Protein AF-A0A6M0ACQ7-F1 (afdb_monomer)

Solvent-accessible surface area (backbone atoms only — not comparable to full-atom values): 9981 Å² total; per-residue (Å²): 110,70,71,58,53,54,53,49,52,62,72,46,40,67,60,54,50,54,53,49,51,52,53,50,50,53,50,52,52,53,50,49,30,70,73,65,74,49,22,67,63,58,30,30,24,60,33,66,47,87,79,46,102,46,92,62,31,14,47,55,44,53,51,48,54,50,53,51,50,52,51,27,51,53,27,46,50,52,23,57,52,40,48,70,78,52,59,93,42,70,64,39,52,52,34,40,53,50,20,50,55,51,43,52,52,48,49,37,58,78,66,35,46,59,57,55,40,42,77,73,70,39,72,56,63,66,58,55,48,51,52,50,51,52,52,50,54,49,48,65,78,40,40,75,60,54,69,74,45,73,52,65,62,53,48,51,51,52,51,52,52,51,50,36,56,54,47,54,74,44,92,71,83,53,72,23,62,42,42,72,43,65,107

Foldseek 3Di:
DVVVLVVVCVVCVVVVVVVVVVVVVLVVLVVVCVPPVPLVLLLQQCADCVPDVDPNGVVNLVVVLVVLVVLLVVLVVVLVVCCVVPNPDPVSVLSNLVSVLSVVVSVCSVVVVLVVCVVVVHHSVVVVVVNVVSVVVSCVSCVVVCVVPSVVVVVVVVVLVVQLVVVLVDPDDGNNVNSSRVD

Mean predicted aligned error: 7.49 Å

Sequence (183 aa):
MLKILLKQLRHDHYILWYNSLIIILFLILSIYVKIQDRGYIVVGLFDDPFLINRPYIGTLSALSELMWCVVVTICLWCWFLLNKIQPNQRINRFILYSALGIGILLTDDVFRINLILAKQGISKAPVYFIYGIGAIVYGLAFWRIIRATPYILLMIAAILFVISGLVDSSHLSGQGTRAMLED

Radius of gyration: 18.73 Å; Cα contacts (8 Å, |Δi|>4): 126; chains: 1; bounding box: 41×41×48 Å

Structure (mmCIF, N/CA/C/O backbone):
data_AF-A0A6M0ACQ7-F1
#
_entry.id   AF-A0A6M0ACQ7-F1
#
loop_
_atom_site.group_PDB
_atom_site.id
_atom_site.type_symbol
_atom_site.label_atom_id
_atom_site.label_alt_id
_atom_site.label_comp_id
_atom_site.label_asym_id
_atom_site.label_entity_id
_atom_site.label_seq_id
_atom_site.pdbx_PDB_ins_code
_atom_site.Cartn_x
_atom_site.Cartn_y
_atom_site.Cartn_z
_atom_site.occupancy
_atom_site.B_iso_or_equiv
_atom_site.auth_seq_id
_atom_site.auth_comp_id
_atom_site.auth_asym_id
_atom_site.auth_atom_id
_atom_site.pdbx_PDB_model_num
ATOM 1 N N . MET A 1 1 ? -9.518 26.693 10.566 1.00 57.72 1 MET A N 1
ATOM 2 C CA . MET A 1 1 ? -9.111 25.519 9.762 1.00 57.72 1 MET A CA 1
ATOM 3 C C . MET A 1 1 ? -7.594 25.467 9.546 1.00 57.72 1 MET A C 1
ATOM 5 O O . MET A 1 1 ? -6.974 24.581 10.111 1.00 57.72 1 MET A O 1
ATOM 9 N N . LEU A 1 2 ? -6.965 26.451 8.884 1.00 63.06 2 LEU A N 1
ATOM 10 C CA . LEU A 1 2 ? -5.510 26.471 8.606 1.00 63.06 2 LEU A CA 1
ATOM 11 C C . LEU A 1 2 ? -4.596 26.300 9.840 1.00 63.06 2 LEU A C 1
ATOM 13 O O . LEU A 1 2 ? -3.640 25.537 9.800 1.00 63.06 2 LEU A O 1
ATOM 17 N N . LYS A 1 3 ? -4.916 26.943 10.970 1.00 65.94 3 LYS A N 1
ATOM 18 C CA . LYS A 1 3 ? -4.133 26.807 12.217 1.00 65.94 3 LYS A CA 1
ATOM 19 C C . LYS A 1 3 ? -4.188 25.400 12.832 1.00 65.94 3 LYS A C 1
ATOM 21 O O . LYS A 1 3 ? -3.217 24.972 13.442 1.00 65.94 3 LYS A O 1
ATOM 26 N N . ILE A 1 4 ? -5.305 24.687 12.663 1.00 67.69 4 ILE A N 1
ATOM 27 C CA . ILE A 1 4 ? -5.457 23.298 13.129 1.00 67.69 4 ILE A CA 1
ATOM 28 C C . ILE A 1 4 ? -4.641 22.376 12.217 1.00 67.69 4 ILE A C 1
ATOM 30 O O . ILE A 1 4 ? -3.892 21.545 12.718 1.00 67.69 4 ILE A O 1
ATOM 34 N N . LEU A 1 5 ? -4.702 22.612 10.899 1.00 63.34 5 LEU A N 1
ATOM 35 C CA . LEU A 1 5 ? -3.906 21.889 9.901 1.00 63.34 5 LEU A CA 1
ATOM 36 C C . LEU A 1 5 ? -2.398 22.035 10.170 1.00 63.34 5 LEU A C 1
ATOM 38 O O . LEU A 1 5 ? -1.688 21.040 10.243 1.00 63.34 5 LEU A O 1
ATOM 42 N N . LEU A 1 6 ? -1.911 23.260 10.402 1.00 68.25 6 LEU A N 1
ATOM 43 C CA . LEU A 1 6 ? -0.496 23.520 10.706 1.00 68.25 6 LEU A CA 1
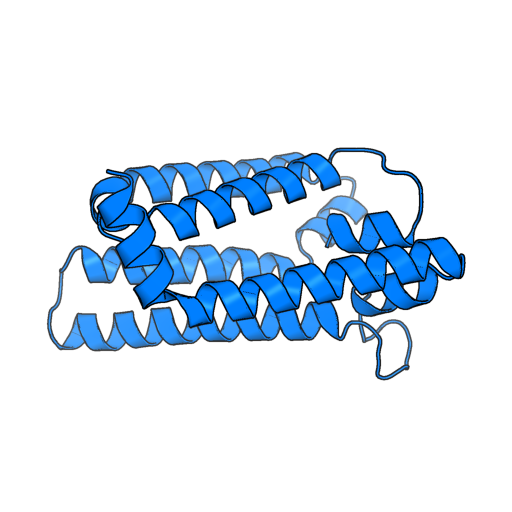ATOM 44 C C . LEU A 1 6 ? -0.051 22.898 12.035 1.00 68.25 6 LEU A C 1
ATOM 46 O O . LEU A 1 6 ? 1.075 22.416 12.147 1.00 68.25 6 LEU A O 1
ATOM 50 N N . LYS A 1 7 ? -0.930 22.885 13.044 1.00 72.38 7 LYS A N 1
ATOM 51 C CA . LYS A 1 7 ? -0.647 22.246 14.334 1.00 72.38 7 LYS A CA 1
ATOM 52 C C . LYS A 1 7 ? -0.535 20.726 14.191 1.00 72.38 7 LYS A C 1
ATOM 54 O O . LYS A 1 7 ? 0.346 20.133 14.805 1.00 72.38 7 LYS A O 1
ATOM 59 N N . GLN A 1 8 ? -1.378 20.124 13.357 1.00 69.81 8 GLN A N 1
ATOM 60 C CA . GLN A 1 8 ? -1.350 18.696 13.060 1.00 69.81 8 GLN A CA 1
ATOM 61 C C . GLN A 1 8 ? -0.115 18.304 12.234 1.00 69.81 8 GLN A C 1
ATOM 63 O O . GLN A 1 8 ? 0.611 17.406 12.641 1.00 69.81 8 GLN A O 1
ATOM 68 N N . LEU A 1 9 ? 0.218 19.052 11.171 1.00 69.88 9 LEU A N 1
ATOM 69 C CA . LEU A 1 9 ? 1.467 18.846 10.415 1.00 69.88 9 LEU A CA 1
ATOM 70 C C . LEU A 1 9 ? 2.715 18.958 11.299 1.00 69.88 9 LEU A C 1
ATOM 72 O O . LEU A 1 9 ? 3.665 18.204 11.125 1.00 69.88 9 LEU A O 1
ATOM 76 N N . AR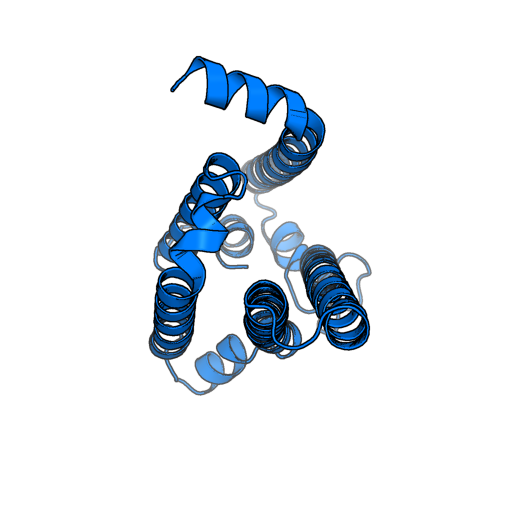G A 1 10 ? 2.731 19.910 12.241 1.00 72.62 10 ARG A N 1
ATOM 77 C CA . ARG A 1 10 ? 3.862 20.086 13.160 1.00 72.62 10 ARG A CA 1
ATOM 78 C C . ARG A 1 10 ? 3.976 18.925 14.154 1.00 72.62 10 ARG A C 1
ATOM 80 O O . ARG A 1 10 ? 5.090 18.533 14.492 1.00 72.62 10 ARG A O 1
ATOM 87 N N . HIS A 1 11 ? 2.853 18.380 14.617 1.00 77.75 11 HIS A N 1
ATOM 88 C CA . HIS A 1 11 ? 2.848 17.195 15.475 1.00 77.75 11 HIS A CA 1
ATOM 89 C C . HIS A 1 11 ? 3.390 15.968 14.724 1.00 77.75 11 HIS A C 1
ATOM 91 O O . HIS A 1 11 ? 4.265 15.273 15.231 1.00 77.75 11 HIS A O 1
ATOM 97 N N . ASP A 1 12 ? 2.967 15.784 13.473 1.00 77.62 12 ASP A N 1
ATOM 98 C CA . ASP A 1 12 ? 3.287 14.611 12.651 1.00 77.62 12 ASP A CA 1
ATOM 99 C C . ASP A 1 12 ? 4.498 14.839 11.719 1.00 77.62 12 ASP A C 1
ATOM 101 O O . ASP A 1 12 ? 4.625 14.226 10.658 1.00 77.62 12 ASP A O 1
ATOM 105 N N . HIS A 1 13 ? 5.415 15.735 12.102 1.00 79.12 13 HIS A N 1
ATOM 106 C CA . HIS A 1 13 ? 6.540 16.170 11.261 1.00 79.12 13 HIS A CA 1
ATOM 107 C C . HIS A 1 13 ? 7.495 15.034 10.864 1.00 79.12 13 HIS A C 1
ATOM 109 O O . HIS A 1 13 ? 8.089 15.088 9.791 1.00 79.12 13 HIS A O 1
ATOM 115 N N . TYR A 1 14 ? 7.619 13.991 11.685 1.00 81.06 14 TYR A N 1
ATOM 116 C CA . TYR A 1 14 ? 8.412 12.800 11.370 1.00 81.06 14 TYR A CA 1
ATOM 117 C C . TYR A 1 14 ? 7.836 12.029 10.171 1.00 81.06 14 TYR A C 1
ATOM 119 O O . TYR A 1 14 ? 8.594 11.557 9.326 1.00 81.06 14 TYR A O 1
ATOM 127 N N . ILE A 1 15 ? 6.503 11.975 10.038 1.00 79.06 15 ILE A N 1
ATOM 128 C CA . ILE A 1 15 ? 5.823 11.368 8.884 1.00 79.06 15 ILE A CA 1
ATOM 129 C C . ILE A 1 15 ? 6.146 12.171 7.627 1.00 79.06 15 ILE A C 1
ATOM 131 O O . ILE A 1 15 ? 6.490 11.598 6.594 1.00 79.06 15 ILE A O 1
ATOM 135 N N . LEU A 1 16 ? 6.081 13.500 7.716 1.00 79.75 16 LEU A N 1
ATOM 136 C CA . LEU A 1 16 ? 6.420 14.381 6.598 1.00 79.75 16 LEU A CA 1
ATOM 137 C C . LEU A 1 16 ? 7.882 14.228 6.185 1.00 79.75 16 LEU A C 1
ATOM 139 O O . LEU A 1 16 ? 8.171 14.202 4.992 1.00 79.75 16 LEU A O 1
ATOM 143 N N . TRP A 1 17 ? 8.791 14.100 7.151 1.00 84.12 17 TRP A N 1
ATOM 144 C CA . TRP A 1 17 ? 10.213 13.923 6.883 1.00 84.12 17 TRP A CA 1
ATOM 145 C C . TRP A 1 17 ? 10.487 12.597 6.169 1.00 84.12 17 TRP A C 1
ATOM 147 O O . TRP A 1 17 ? 11.153 12.590 5.138 1.00 84.12 17 TRP A O 1
ATOM 157 N N . TYR A 1 18 ? 9.894 11.498 6.648 1.00 82.06 18 TYR A N 1
ATOM 158 C CA . TYR A 1 18 ? 10.012 10.185 6.011 1.00 82.06 18 TYR A CA 1
ATOM 159 C C . TYR A 1 18 ? 9.456 10.185 4.577 1.00 82.06 18 TYR A C 1
ATOM 161 O O . TYR A 1 18 ? 10.147 9.777 3.647 1.00 82.06 18 TYR A O 1
ATOM 169 N N . ASN A 1 19 ? 8.250 10.727 4.373 1.00 82.88 19 ASN A N 1
ATOM 170 C CA . ASN A 1 19 ? 7.660 10.851 3.035 1.00 82.88 19 ASN A CA 1
ATOM 171 C C . ASN A 1 19 ? 8.503 11.750 2.116 1.00 82.88 19 ASN A C 1
ATOM 173 O O . ASN A 1 19 ? 8.690 11.428 0.946 1.00 82.88 19 ASN A O 1
ATOM 177 N N . SER A 1 20 ? 9.055 12.850 2.636 1.00 84.31 20 SER A N 1
ATOM 178 C CA . SER A 1 20 ? 9.925 13.741 1.857 1.00 84.31 20 SER A CA 1
ATOM 179 C C . SER A 1 20 ? 11.220 13.047 1.447 1.00 84.31 20 SER A C 1
ATOM 181 O O . SER A 1 20 ? 11.662 13.219 0.317 1.00 84.31 20 SER A O 1
ATOM 183 N N . LEU A 1 21 ? 11.810 12.234 2.329 1.00 88.38 21 LEU A N 1
ATOM 184 C CA . LEU A 1 21 ? 13.005 11.450 2.017 1.00 88.38 21 LEU A CA 1
ATOM 185 C C . LEU A 1 21 ? 12.731 10.458 0.883 1.00 88.38 21 LEU A C 1
ATOM 187 O O . LEU A 1 21 ? 13.530 10.377 -0.048 1.00 88.38 21 LEU A O 1
ATOM 191 N N . ILE A 1 22 ? 11.587 9.769 0.916 1.00 84.06 22 ILE A N 1
ATOM 192 C CA . ILE A 1 22 ? 11.165 8.872 -0.168 1.00 84.06 22 ILE A CA 1
ATOM 193 C C . ILE A 1 22 ? 10.980 9.648 -1.479 1.00 84.06 22 ILE A C 1
ATOM 195 O O . ILE A 1 22 ? 11.539 9.258 -2.501 1.00 84.06 22 ILE A O 1
ATOM 199 N N . ILE A 1 23 ? 10.274 10.782 -1.461 1.00 84.25 23 ILE A N 1
ATOM 200 C CA . ILE A 1 23 ? 10.086 11.618 -2.660 1.00 84.25 23 ILE A CA 1
ATOM 201 C C . ILE A 1 23 ? 11.437 12.079 -3.226 1.00 84.25 23 ILE A C 1
ATOM 203 O O . ILE A 1 23 ? 11.649 12.027 -4.436 1.00 84.25 23 ILE A O 1
ATOM 207 N N . ILE A 1 24 ? 12.372 12.497 -2.369 1.00 87.81 24 ILE A N 1
ATOM 208 C CA . ILE A 1 24 ? 13.723 12.900 -2.781 1.00 87.81 24 ILE A CA 1
ATOM 209 C C . ILE A 1 24 ? 14.482 11.719 -3.394 1.00 87.81 24 ILE A C 1
ATOM 211 O O . ILE A 1 24 ? 15.124 11.895 -4.427 1.00 87.81 24 ILE A O 1
ATOM 215 N N . LEU A 1 25 ? 14.388 10.520 -2.811 1.00 86.75 25 LEU A N 1
ATOM 216 C CA . LEU A 1 25 ? 14.995 9.310 -3.366 1.00 86.75 25 LEU A CA 1
ATOM 217 C C . LEU A 1 25 ? 14.479 9.031 -4.788 1.00 86.75 25 LEU A C 1
ATOM 219 O O . LEU A 1 25 ? 15.284 8.871 -5.707 1.00 86.75 25 LEU A O 1
ATOM 223 N N . PHE A 1 26 ? 13.158 9.053 -4.995 1.00 82.56 26 PHE A N 1
ATOM 224 C CA . PHE A 1 26 ? 12.554 8.877 -6.320 1.00 82.56 26 PHE A CA 1
ATOM 225 C C . PHE A 1 26 ? 12.929 10.005 -7.295 1.00 82.56 26 PHE A C 1
ATOM 227 O O . PHE A 1 26 ? 13.183 9.744 -8.470 1.00 82.56 26 PHE A O 1
ATOM 234 N N . LEU A 1 27 ? 13.042 11.255 -6.837 1.00 84.19 27 LEU A N 1
ATOM 235 C CA . LEU A 1 27 ? 13.526 12.359 -7.675 1.00 84.19 27 LEU A CA 1
ATOM 236 C C . LEU A 1 27 ? 14.980 12.148 -8.115 1.00 84.19 27 LEU A C 1
ATOM 238 O O . LEU A 1 27 ? 15.291 12.329 -9.292 1.00 84.19 27 LEU A O 1
ATOM 242 N N . ILE A 1 28 ? 15.863 11.729 -7.203 1.00 86.81 28 ILE A N 1
ATOM 243 C CA . ILE A 1 28 ? 17.272 11.440 -7.510 1.00 86.81 28 ILE A CA 1
ATOM 244 C C . ILE A 1 28 ? 17.374 10.299 -8.524 1.00 86.81 28 ILE A C 1
ATOM 246 O O . ILE A 1 28 ? 18.095 10.429 -9.513 1.00 86.81 28 ILE A O 1
ATOM 250 N N . LEU A 1 29 ? 16.622 9.213 -8.324 1.00 82.69 29 LEU A N 1
ATOM 251 C CA . LEU A 1 29 ? 16.560 8.096 -9.270 1.00 82.69 29 LEU A CA 1
ATOM 252 C C . LEU A 1 29 ? 16.041 8.548 -10.647 1.00 82.69 29 LEU A C 1
ATOM 254 O O . LEU A 1 29 ? 16.627 8.189 -11.667 1.00 82.69 29 LEU A O 1
ATOM 258 N N . SER A 1 30 ? 15.023 9.414 -10.693 1.00 76.94 30 SER A N 1
ATOM 259 C CA . SER A 1 30 ? 14.467 9.941 -11.950 1.00 76.94 30 SER A CA 1
ATOM 260 C C . SER A 1 30 ? 15.486 10.794 -12.714 1.00 76.94 30 SER A C 1
ATOM 262 O O . SER A 1 30 ? 15.637 10.667 -13.932 1.00 76.94 30 SER A O 1
ATOM 264 N N . ILE A 1 31 ? 16.223 11.651 -11.998 1.00 81.69 31 ILE A N 1
ATOM 265 C CA . ILE A 1 31 ? 17.310 12.461 -12.564 1.00 81.69 31 ILE A CA 1
ATOM 266 C C . ILE A 1 31 ? 18.437 11.549 -13.067 1.00 81.69 31 ILE A C 1
ATOM 268 O O . ILE A 1 31 ? 18.940 11.753 -14.171 1.00 81.69 31 ILE A O 1
ATOM 272 N N . TYR A 1 32 ? 18.799 10.516 -12.302 1.00 81.56 32 TYR A N 1
ATOM 273 C CA . TYR A 1 32 ? 19.824 9.545 -12.682 1.00 81.56 32 TYR A CA 1
ATOM 274 C C . TYR A 1 32 ? 19.486 8.818 -13.993 1.00 81.56 32 TYR A C 1
ATOM 276 O O . TYR A 1 32 ? 20.334 8.765 -14.887 1.00 81.56 32 TYR A O 1
ATOM 284 N N . VAL A 1 33 ? 18.246 8.332 -14.150 1.00 77.31 33 VAL A N 1
ATOM 285 C CA . VAL A 1 33 ? 17.766 7.702 -15.398 1.00 77.31 33 VAL A CA 1
ATOM 286 C C . VAL A 1 33 ? 17.936 8.648 -16.581 1.00 77.31 33 VAL A C 1
ATOM 288 O O . VAL A 1 33 ? 18.453 8.244 -17.621 1.00 77.31 33 VAL A O 1
ATOM 291 N N . LYS A 1 34 ? 17.542 9.915 -16.410 1.00 75.50 34 LYS A N 1
ATOM 292 C CA . LYS A 1 34 ? 17.575 10.918 -17.478 1.00 75.50 34 LYS A CA 1
ATOM 293 C C . LYS A 1 34 ? 18.995 11.319 -17.892 1.00 75.50 34 LYS A C 1
ATOM 295 O O . LYS A 1 34 ? 19.206 11.638 -19.055 1.00 75.50 34 LYS A O 1
ATOM 300 N N . ILE A 1 35 ? 19.954 11.329 -16.961 1.00 80.12 35 ILE A N 1
ATOM 301 C CA . ILE A 1 35 ? 21.346 11.725 -17.239 1.00 80.12 35 ILE A CA 1
ATOM 302 C C . ILE A 1 35 ? 22.141 10.590 -17.888 1.00 80.12 35 ILE A C 1
ATOM 304 O O . ILE A 1 35 ? 22.940 10.842 -18.784 1.00 80.12 35 ILE A O 1
ATOM 308 N N . GLN A 1 36 ? 21.975 9.356 -17.409 1.00 70.56 36 GLN A N 1
ATOM 309 C CA . GLN A 1 36 ? 22.833 8.241 -17.821 1.00 70.56 36 GLN A CA 1
ATOM 310 C C . GLN A 1 36 ? 22.288 7.443 -19.010 1.00 70.56 36 GLN A C 1
ATOM 312 O O . GLN A 1 36 ? 23.016 6.613 -19.542 1.00 70.56 36 GLN A O 1
ATOM 317 N N . ASP A 1 37 ? 21.022 7.632 -19.400 1.00 65.25 37 ASP A N 1
ATOM 318 C CA . ASP A 1 37 ? 20.323 6.796 -20.397 1.00 65.25 37 ASP A CA 1
ATOM 319 C C . ASP A 1 37 ? 20.353 5.285 -20.042 1.00 65.25 37 ASP A C 1
ATOM 321 O O . ASP A 1 37 ? 20.131 4.392 -20.856 1.00 65.25 37 ASP A O 1
ATOM 325 N N . ARG A 1 38 ? 20.627 4.975 -18.763 1.00 66.12 38 ARG A N 1
ATOM 326 C CA . ARG A 1 38 ? 20.741 3.623 -18.190 1.00 66.12 38 ARG A CA 1
ATOM 327 C C . ARG A 1 38 ? 19.487 3.244 -17.412 1.00 66.12 38 ARG A C 1
ATOM 329 O O . ARG A 1 38 ? 19.563 2.803 -16.264 1.00 66.12 38 ARG A O 1
ATOM 336 N N . GLY A 1 39 ? 18.323 3.397 -18.044 1.00 68.12 39 GLY A N 1
ATOM 337 C CA . GLY A 1 39 ? 17.032 3.034 -17.448 1.00 68.12 39 GLY A CA 1
ATOM 338 C C . GLY A 1 39 ? 16.990 1.595 -16.918 1.00 68.12 39 GLY A C 1
ATOM 339 O O . GLY A 1 39 ? 16.347 1.346 -15.906 1.00 68.12 39 GLY A O 1
ATOM 340 N N . TYR A 1 40 ? 17.759 0.679 -17.518 1.00 73.06 40 TYR A N 1
ATOM 341 C CA . TYR A 1 40 ? 17.819 -0.736 -17.139 1.00 73.06 40 TYR A CA 1
ATOM 342 C C . TYR A 1 40 ? 18.236 -0.997 -15.680 1.00 73.06 40 TYR A C 1
ATOM 344 O O . TYR A 1 40 ? 17.808 -1.990 -15.101 1.00 73.06 40 TYR A O 1
ATOM 352 N N . ILE A 1 41 ? 19.068 -0.137 -15.069 1.00 77.88 41 ILE A N 1
ATOM 353 C CA . ILE A 1 41 ? 19.473 -0.314 -13.661 1.00 77.88 41 ILE A CA 1
ATOM 354 C C . ILE A 1 41 ? 18.279 -0.060 -12.748 1.00 77.88 41 ILE A C 1
ATOM 356 O O . ILE A 1 41 ? 18.051 -0.817 -11.812 1.00 77.88 41 ILE A O 1
ATOM 360 N N . VAL A 1 42 ? 17.524 0.998 -13.045 1.00 77.88 42 VAL A N 1
ATOM 361 C CA . VAL A 1 42 ? 16.354 1.387 -12.262 1.00 77.88 42 VAL A CA 1
ATOM 362 C C . VAL A 1 42 ? 15.206 0.418 -12.488 1.00 77.88 42 VAL A C 1
ATOM 364 O O . VAL A 1 42 ? 14.616 -0.006 -11.509 1.00 77.88 42 VAL A O 1
ATOM 367 N N . VAL A 1 43 ? 14.975 -0.027 -13.728 1.00 78.88 43 VAL A N 1
ATOM 368 C CA . VAL A 1 43 ? 14.044 -1.133 -14.020 1.00 78.88 43 VAL A CA 1
ATOM 369 C C . VAL A 1 43 ? 14.398 -2.357 -13.176 1.00 78.88 43 VAL A C 1
ATOM 371 O O . VAL A 1 43 ? 13.533 -2.912 -12.513 1.00 78.88 43 VAL A O 1
ATOM 374 N N . GLY A 1 44 ? 15.685 -2.716 -13.106 1.00 80.25 44 GLY A N 1
ATOM 375 C CA . GLY A 1 44 ? 16.149 -3.834 -12.291 1.00 80.25 44 GLY A CA 1
ATOM 376 C C . GLY A 1 44 ? 15.786 -3.724 -10.806 1.00 80.25 44 GLY A C 1
ATOM 377 O O . GLY A 1 44 ? 15.611 -4.752 -10.172 1.00 80.25 44 GLY A O 1
ATOM 378 N N . LEU A 1 45 ? 15.628 -2.522 -10.238 1.00 82.94 45 LEU A N 1
ATOM 379 C CA . LEU A 1 45 ? 15.236 -2.362 -8.829 1.00 82.94 45 LEU A CA 1
ATOM 380 C C . LEU A 1 45 ? 13.790 -2.815 -8.545 1.00 82.94 45 LEU A C 1
ATOM 382 O O . LEU A 1 45 ? 13.514 -3.191 -7.405 1.00 82.94 45 LEU A O 1
ATOM 386 N N . PHE A 1 46 ? 12.914 -2.789 -9.557 1.00 82.06 46 PHE A N 1
ATOM 387 C CA . PHE A 1 46 ? 11.497 -3.195 -9.492 1.00 82.06 46 PHE A CA 1
ATOM 388 C C . PHE A 1 46 ? 11.230 -4.572 -10.142 1.00 82.06 46 PHE A C 1
ATOM 390 O O . PHE A 1 46 ? 10.160 -5.174 -10.004 1.00 82.06 46 PHE A O 1
ATOM 397 N N . ASP A 1 47 ? 12.227 -5.085 -10.864 1.00 77.56 47 ASP A N 1
ATOM 398 C CA . ASP A 1 47 ? 12.145 -6.356 -11.576 1.00 77.56 47 ASP A CA 1
ATOM 399 C C . ASP A 1 47 ? 12.176 -7.561 -10.620 1.00 77.56 47 ASP A C 1
ATOM 401 O O . ASP A 1 47 ? 12.496 -7.448 -9.437 1.00 77.56 47 ASP A O 1
ATOM 405 N N . ASP A 1 48 ? 11.837 -8.739 -11.128 1.00 71.88 48 ASP A N 1
ATOM 406 C CA . ASP A 1 48 ? 11.795 -9.962 -10.331 1.00 71.88 48 ASP A CA 1
ATOM 407 C C . ASP A 1 48 ? 13.219 -10.381 -9.883 1.00 71.88 48 ASP A C 1
ATOM 409 O O . ASP A 1 48 ? 14.094 -10.616 -10.730 1.00 71.88 48 ASP A O 1
ATOM 413 N N . PRO A 1 49 ? 13.481 -10.518 -8.565 1.00 69.00 49 PRO A N 1
ATOM 414 C CA . PRO A 1 49 ? 14.802 -10.880 -8.045 1.00 69.00 49 PRO A CA 1
ATOM 415 C C . PRO A 1 49 ? 15.291 -12.255 -8.525 1.00 69.00 49 PRO A C 1
ATOM 417 O O . PRO A 1 49 ? 16.495 -12.518 -8.503 1.00 69.00 49 PRO A O 1
ATOM 420 N N . PHE A 1 50 ? 14.394 -13.138 -8.975 1.00 66.56 50 PHE A N 1
ATOM 421 C CA . PHE A 1 50 ? 14.736 -14.494 -9.407 1.00 66.56 50 PHE A CA 1
ATOM 422 C C . PHE A 1 50 ? 15.103 -14.596 -10.893 1.00 66.56 50 PHE A C 1
ATOM 424 O O . PHE A 1 50 ? 15.596 -15.636 -11.333 1.00 66.56 50 PHE A O 1
ATOM 431 N N . LEU A 1 51 ? 14.897 -13.530 -11.674 1.00 64.25 51 LEU A N 1
ATOM 432 C CA . LEU A 1 51 ? 15.125 -13.532 -13.123 1.00 64.25 51 LEU A CA 1
ATOM 433 C C . LEU A 1 51 ? 16.610 -13.382 -13.487 1.00 64.25 51 LEU A C 1
ATOM 435 O O . LEU A 1 51 ? 17.068 -13.919 -14.497 1.00 64.25 51 LEU A O 1
ATOM 439 N N . ILE A 1 52 ? 17.383 -12.667 -12.667 1.00 63.91 52 ILE A N 1
ATOM 440 C CA . ILE A 1 52 ? 18.799 -12.389 -12.912 1.00 63.91 52 ILE A CA 1
ATOM 441 C C . ILE A 1 52 ? 19.532 -12.426 -11.568 1.00 63.91 52 ILE A C 1
ATOM 443 O O . ILE A 1 52 ? 19.184 -11.704 -10.643 1.00 63.91 52 ILE A O 1
ATOM 447 N N . ASN A 1 53 ? 20.593 -13.232 -11.476 1.00 67.88 53 ASN A N 1
ATOM 448 C CA . ASN A 1 53 ? 21.335 -13.509 -10.240 1.00 67.88 53 ASN A CA 1
ATOM 449 C C . ASN A 1 53 ? 22.230 -12.324 -9.797 1.00 67.88 53 ASN A C 1
ATOM 451 O O . ASN A 1 53 ? 23.455 -12.437 -9.712 1.00 67.88 53 ASN A O 1
ATOM 455 N N . ARG A 1 54 ? 21.637 -11.141 -9.592 1.00 77.94 54 ARG A N 1
ATOM 456 C CA . ARG A 1 54 ? 22.306 -9.928 -9.107 1.00 77.94 54 ARG A CA 1
ATOM 457 C C . ARG A 1 54 ? 21.596 -9.411 -7.854 1.00 77.94 54 ARG A C 1
ATOM 459 O O . ARG A 1 54 ? 20.383 -9.246 -7.874 1.00 77.94 54 ARG A O 1
ATOM 466 N N . PRO A 1 55 ? 22.341 -9.050 -6.797 1.00 76.81 55 PRO A N 1
ATOM 467 C CA . PRO A 1 55 ? 21.768 -8.778 -5.478 1.00 76.81 55 PRO A CA 1
ATOM 468 C C . PRO A 1 55 ? 20.926 -7.495 -5.387 1.00 76.81 55 PRO A C 1
ATOM 470 O O . PRO A 1 55 ? 20.231 -7.310 -4.398 1.00 76.81 55 PRO A O 1
ATOM 473 N N . TYR A 1 56 ? 21.008 -6.590 -6.369 1.00 79.62 56 TYR A N 1
ATOM 474 C CA . TYR A 1 56 ? 20.231 -5.344 -6.370 1.00 79.62 56 TYR A CA 1
ATOM 475 C C . TYR A 1 56 ? 18.859 -5.481 -7.043 1.00 79.62 56 TYR A C 1
ATOM 477 O O . TYR A 1 56 ? 18.051 -4.555 -6.957 1.00 79.62 56 TYR A O 1
ATOM 485 N N . ILE A 1 57 ? 18.607 -6.593 -7.737 1.00 83.25 57 ILE A N 1
ATOM 486 C CA . ILE A 1 57 ? 17.390 -6.761 -8.526 1.00 83.25 57 ILE A CA 1
ATOM 487 C C . ILE A 1 57 ? 16.206 -7.036 -7.602 1.00 83.25 57 ILE A C 1
ATOM 489 O O . ILE A 1 57 ? 16.345 -7.780 -6.634 1.00 83.25 57 ILE A O 1
ATOM 493 N N . GLY A 1 58 ? 15.081 -6.367 -7.854 1.00 82.56 58 GLY A N 1
ATOM 494 C CA . GLY A 1 58 ? 13.865 -6.468 -7.046 1.00 82.56 58 GLY A CA 1
ATOM 495 C C . GLY A 1 58 ? 13.981 -5.910 -5.632 1.00 82.56 58 GLY A C 1
ATOM 496 O O . GLY A 1 58 ? 13.112 -6.157 -4.801 1.00 82.56 58 GLY A O 1
ATOM 497 N N . THR A 1 59 ? 15.047 -5.169 -5.316 1.00 86.75 59 THR A N 1
ATOM 498 C CA . THR A 1 59 ? 15.262 -4.656 -3.954 1.00 86.75 59 THR A CA 1
ATOM 499 C C . THR A 1 59 ? 14.207 -3.646 -3.518 1.00 86.75 59 THR A C 1
ATOM 501 O O . THR A 1 59 ? 13.828 -3.656 -2.346 1.00 86.75 59 THR A O 1
ATOM 504 N N . LEU A 1 60 ? 13.715 -2.791 -4.423 1.00 85.19 60 LEU A N 1
ATOM 505 C CA . LEU A 1 60 ? 12.659 -1.831 -4.091 1.00 85.19 60 LEU A CA 1
ATOM 506 C C . LEU A 1 60 ? 11.293 -2.515 -3.986 1.00 85.19 60 LEU A C 1
ATOM 508 O O . LEU A 1 60 ? 10.572 -2.226 -3.032 1.00 85.19 60 LEU A O 1
ATOM 512 N N . SER A 1 61 ? 10.980 -3.467 -4.871 1.00 84.12 61 SER A N 1
ATOM 513 C CA . SER A 1 61 ? 9.754 -4.274 -4.762 1.00 84.12 61 SER A CA 1
ATOM 514 C C . SER A 1 61 ? 9.732 -5.085 -3.468 1.00 84.12 61 SER A C 1
ATOM 516 O O . SER A 1 61 ? 8.794 -4.964 -2.691 1.00 84.12 61 SER A O 1
ATOM 518 N N . ALA A 1 62 ? 10.815 -5.797 -3.144 1.00 86.81 62 ALA A N 1
ATOM 519 C CA . ALA A 1 62 ? 10.911 -6.564 -1.903 1.00 86.81 62 ALA A CA 1
ATOM 520 C C . ALA A 1 62 ? 10.802 -5.670 -0.655 1.00 86.81 62 ALA A C 1
ATOM 522 O O . ALA A 1 62 ? 10.164 -6.039 0.332 1.00 86.81 62 ALA A O 1
ATOM 523 N N . LEU A 1 63 ? 11.408 -4.475 -0.678 1.00 88.56 63 LEU A N 1
ATOM 524 C CA . LEU A 1 63 ? 11.268 -3.520 0.420 1.00 88.56 63 LEU A CA 1
ATOM 525 C C . LEU A 1 63 ? 9.817 -3.040 0.561 1.00 88.56 63 LEU A C 1
ATOM 527 O O . LEU A 1 63 ? 9.319 -2.972 1.685 1.00 88.56 63 LEU A O 1
ATOM 531 N N . SER A 1 64 ? 9.144 -2.743 -0.555 1.00 86.44 64 SER A N 1
ATOM 532 C CA . SER A 1 64 ? 7.719 -2.404 -0.575 1.00 86.44 64 SER A CA 1
ATOM 533 C C . SER A 1 64 ? 6.893 -3.541 0.031 1.00 86.44 64 SER A C 1
ATOM 535 O O . SER A 1 64 ? 6.249 -3.340 1.058 1.00 86.44 64 SER A O 1
ATOM 537 N N . GLU A 1 65 ? 7.005 -4.766 -0.482 1.00 89.06 65 GLU A N 1
ATOM 538 C CA . GLU A 1 65 ? 6.281 -5.944 0.017 1.00 89.06 65 GLU A CA 1
ATOM 539 C C . GLU A 1 65 ? 6.459 -6.146 1.534 1.00 89.06 65 GLU A C 1
ATOM 541 O O . GLU A 1 65 ? 5.489 -6.377 2.266 1.00 89.06 65 GLU A O 1
ATOM 546 N N . LEU A 1 66 ? 7.685 -5.982 2.048 1.00 91.81 66 LEU A N 1
ATOM 547 C CA . LEU A 1 66 ? 7.966 -6.046 3.485 1.00 91.81 66 LEU A CA 1
ATOM 548 C C . LEU A 1 66 ? 7.226 -4.960 4.271 1.00 91.81 66 LEU A C 1
ATOM 550 O O . LEU A 1 66 ? 6.660 -5.249 5.329 1.00 91.81 66 LEU A O 1
ATOM 554 N N . MET A 1 67 ? 7.197 -3.721 3.775 1.00 89.88 67 MET A N 1
ATOM 555 C CA . MET A 1 67 ? 6.464 -2.634 4.428 1.00 89.88 67 MET A CA 1
ATOM 556 C C . MET A 1 67 ? 4.964 -2.929 4.498 1.00 89.88 67 MET A C 1
ATOM 558 O O . MET A 1 67 ? 4.350 -2.747 5.553 1.00 89.88 67 MET A O 1
ATOM 562 N N . TRP A 1 68 ? 4.375 -3.434 3.415 1.00 91.06 68 TRP A N 1
ATOM 563 C CA . TRP A 1 68 ? 2.959 -3.803 3.376 1.00 91.06 68 TRP A CA 1
ATOM 564 C C . TRP A 1 68 ? 2.665 -4.969 4.329 1.00 91.06 68 TRP A C 1
ATOM 566 O O . TRP A 1 68 ? 1.694 -4.921 5.088 1.00 91.06 68 TRP A O 1
ATOM 576 N N . CYS A 1 69 ? 3.544 -5.973 4.375 1.00 95.44 69 CYS A N 1
ATOM 577 C CA . CYS A 1 69 ? 3.448 -7.102 5.299 1.00 95.44 69 CYS A CA 1
ATOM 578 C C . CYS A 1 69 ? 3.479 -6.661 6.772 1.00 95.44 69 CYS A C 1
ATOM 580 O O . CYS A 1 69 ? 2.659 -7.113 7.581 1.00 95.44 69 CYS A O 1
ATOM 582 N N . VAL A 1 70 ? 4.366 -5.725 7.127 1.00 95.44 70 VAL A N 1
ATOM 583 C CA . VAL A 1 70 ? 4.428 -5.142 8.477 1.00 95.44 70 VAL A CA 1
ATOM 584 C C . VAL A 1 70 ? 3.108 -4.457 8.833 1.00 95.44 70 VAL A C 1
ATOM 586 O O . VAL A 1 70 ? 2.576 -4.690 9.920 1.00 95.44 70 VAL A O 1
ATOM 589 N N . VAL A 1 71 ? 2.537 -3.664 7.920 1.00 93.81 71 VAL A N 1
ATOM 590 C CA . VAL A 1 71 ? 1.252 -2.983 8.147 1.00 93.81 71 VAL A CA 1
ATOM 591 C C . VAL A 1 71 ? 0.123 -3.991 8.374 1.00 93.81 71 VAL A C 1
ATOM 593 O O . VAL A 1 71 ? -0.594 -3.885 9.372 1.00 93.81 71 VAL A O 1
ATOM 596 N N . VAL A 1 72 ? -0.011 -5.000 7.507 1.00 97.06 72 VAL A N 1
ATOM 597 C CA . VAL A 1 72 ? -1.035 -6.053 7.641 1.00 97.06 72 VAL A CA 1
ATOM 598 C C . VAL A 1 72 ? -0.891 -6.784 8.975 1.00 97.06 72 VAL A C 1
ATOM 600 O O . VAL A 1 72 ? -1.874 -6.943 9.702 1.00 97.06 72 VAL A O 1
ATOM 603 N N . THR A 1 73 ? 0.335 -7.165 9.338 1.00 97.50 73 THR A N 1
ATOM 604 C CA . THR A 1 73 ? 0.632 -7.893 10.579 1.00 97.50 73 THR A CA 1
ATOM 605 C C . THR A 1 73 ? 0.272 -7.071 11.814 1.00 97.50 73 THR A C 1
ATOM 607 O O . THR A 1 73 ? -0.414 -7.571 12.708 1.00 97.50 73 THR A O 1
ATOM 610 N N . ILE A 1 74 ? 0.671 -5.796 11.860 1.00 96.69 74 ILE A N 1
ATOM 611 C CA . ILE A 1 74 ? 0.347 -4.899 12.977 1.00 96.69 74 ILE A CA 1
ATOM 612 C C . ILE A 1 74 ? -1.167 -4.702 13.082 1.00 96.69 74 ILE A C 1
ATOM 614 O O . ILE A 1 74 ? -1.717 -4.776 14.181 1.00 96.69 74 ILE A O 1
ATOM 618 N N . CYS A 1 75 ? -1.868 -4.484 11.966 1.00 96.50 75 CYS A N 1
ATOM 619 C CA . CYS A 1 75 ? -3.318 -4.322 11.987 1.00 96.50 75 CYS A CA 1
ATOM 620 C C . CYS A 1 75 ? -4.027 -5.593 12.480 1.00 96.50 75 CYS A C 1
ATOM 622 O O . CYS A 1 75 ? -4.890 -5.500 13.354 1.00 96.50 75 CYS A O 1
ATOM 624 N N . LEU A 1 76 ? -3.645 -6.779 11.998 1.00 97.50 76 LEU A N 1
ATOM 625 C CA . LEU A 1 76 ? -4.213 -8.046 12.474 1.00 97.50 76 LEU A CA 1
ATOM 626 C C . LEU A 1 76 ? -3.939 -8.274 13.961 1.00 97.50 76 LEU A C 1
ATOM 628 O O . LEU A 1 76 ? -4.850 -8.655 14.699 1.00 97.50 76 LEU A O 1
ATOM 632 N N . TRP A 1 77 ? -2.721 -7.986 14.420 1.00 97.50 77 TRP A N 1
ATOM 633 C CA . TRP A 1 77 ? -2.361 -8.084 15.832 1.00 97.50 77 TRP A CA 1
ATOM 634 C C . TRP A 1 77 ? -3.202 -7.143 16.704 1.00 97.50 77 TRP A C 1
ATOM 636 O O . TRP A 1 77 ? -3.793 -7.568 17.6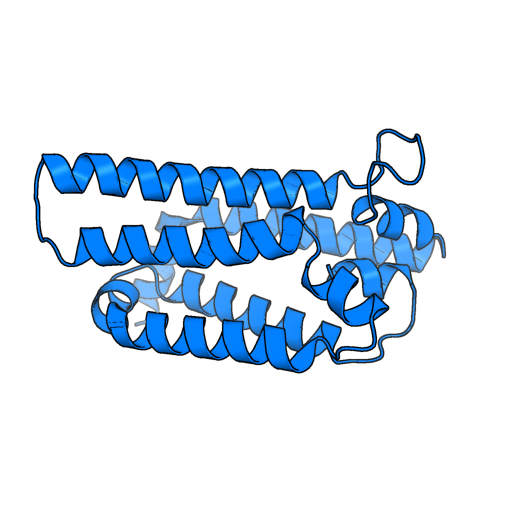99 1.00 97.50 77 TRP A O 1
ATOM 646 N N . CYS A 1 78 ? -3.323 -5.875 16.301 1.00 96.38 78 CYS A N 1
ATOM 647 C CA . CYS A 1 78 ? -4.162 -4.889 16.978 1.00 96.38 78 CYS A CA 1
ATOM 648 C C . CYS A 1 78 ? -5.629 -5.326 17.015 1.00 96.38 78 CYS A C 1
ATOM 650 O O . CYS A 1 78 ? -6.277 -5.195 18.053 1.00 96.38 78 CYS A O 1
ATOM 652 N N . TRP A 1 79 ? -6.156 -5.874 15.916 1.00 97.38 79 TRP A N 1
ATOM 653 C CA . TRP A 1 79 ? -7.508 -6.423 15.889 1.00 97.38 79 TRP A CA 1
ATOM 654 C C . TRP A 1 79 ? -7.668 -7.583 16.875 1.00 97.38 79 TRP A C 1
ATOM 656 O O . TRP A 1 79 ? -8.613 -7.565 17.661 1.00 97.38 79 TRP A O 1
ATOM 666 N N . PHE A 1 80 ? -6.745 -8.548 16.886 1.00 97.38 80 PHE A N 1
ATOM 667 C CA . PHE A 1 80 ? -6.800 -9.699 17.791 1.00 97.38 80 PHE A CA 1
ATOM 668 C C . PHE A 1 80 ? -6.800 -9.260 19.262 1.00 97.38 80 PHE A C 1
ATOM 670 O O . PHE A 1 80 ? -7.635 -9.703 20.055 1.00 97.38 80 PHE A O 1
ATOM 677 N N . LEU A 1 81 ? -5.912 -8.326 19.616 1.00 96.94 81 LEU A N 1
ATOM 678 C CA . LEU A 1 81 ? -5.810 -7.782 20.968 1.00 96.94 81 LEU A CA 1
ATOM 679 C C . LEU A 1 81 ? -7.071 -7.000 21.369 1.00 96.94 81 LEU A C 1
ATOM 681 O O . LEU A 1 81 ? -7.649 -7.253 22.428 1.00 96.94 81 LEU A O 1
ATOM 685 N N . LEU A 1 82 ? -7.537 -6.080 20.519 1.00 95.31 82 LEU A N 1
ATOM 686 C CA . LEU A 1 82 ? -8.722 -5.266 20.800 1.00 95.31 82 LEU A CA 1
ATOM 687 C C . LEU A 1 82 ? -9.998 -6.100 20.848 1.00 95.31 82 LEU A C 1
ATOM 689 O O . LEU A 1 82 ? -10.878 -5.815 21.654 1.00 95.31 82 LEU A O 1
ATOM 693 N N . ASN A 1 83 ? -10.097 -7.157 20.043 1.00 94.69 83 ASN A N 1
ATOM 694 C CA . ASN A 1 83 ? -11.253 -8.043 20.075 1.00 94.69 83 ASN A CA 1
ATOM 695 C C . ASN A 1 83 ? -11.314 -8.879 21.363 1.00 94.69 83 ASN A C 1
ATOM 697 O O . ASN A 1 83 ? -12.402 -9.271 21.775 1.00 94.69 83 ASN A O 1
ATOM 701 N N . LYS A 1 84 ? -10.170 -9.097 22.027 1.00 94.81 84 LYS A N 1
ATOM 702 C CA . LYS A 1 84 ? -10.102 -9.748 23.341 1.00 94.81 84 LYS A CA 1
ATOM 703 C C . LYS A 1 84 ? -10.449 -8.797 24.491 1.00 94.81 84 LYS A C 1
ATOM 705 O O . LYS A 1 84 ? -11.135 -9.208 25.420 1.00 94.81 84 LYS A O 1
ATOM 710 N N . ILE A 1 85 ? -9.972 -7.550 24.450 1.00 95.94 85 ILE A N 1
ATOM 711 C CA . ILE A 1 85 ? -10.151 -6.582 25.551 1.00 95.94 85 ILE A CA 1
ATOM 712 C C . ILE A 1 85 ? -11.502 -5.854 25.449 1.00 95.94 85 ILE A C 1
ATOM 714 O O . ILE A 1 85 ? -12.171 -5.641 26.457 1.00 95.94 85 ILE A O 1
ATOM 718 N N . GLN A 1 86 ? -11.908 -5.458 24.241 1.00 93.56 86 GLN A N 1
ATOM 719 C CA . GLN A 1 86 ? -13.129 -4.691 23.970 1.00 93.56 86 GLN A CA 1
ATOM 720 C C . GLN A 1 86 ? -13.843 -5.239 22.721 1.00 93.56 86 GLN A C 1
ATOM 722 O O . GLN A 1 86 ? -13.756 -4.647 21.638 1.00 93.56 86 GLN A O 1
ATOM 727 N N . PRO A 1 87 ? -14.549 -6.378 22.841 1.00 92.06 87 PRO A N 1
ATOM 728 C CA . PRO A 1 87 ? -15.221 -7.009 21.709 1.00 92.06 87 PRO A CA 1
ATOM 729 C C . PRO A 1 87 ? -16.320 -6.121 21.101 1.00 92.06 87 PRO A C 1
ATOM 731 O O . PRO A 1 87 ? -16.867 -5.225 21.743 1.00 92.06 87 PRO A O 1
ATOM 734 N N . ASN A 1 88 ? -16.668 -6.395 19.840 1.00 89.50 88 ASN A N 1
ATOM 735 C CA . ASN A 1 88 ? -17.770 -5.775 19.080 1.00 89.50 88 ASN A CA 1
ATOM 736 C C . ASN A 1 88 ? -17.673 -4.269 18.782 1.00 89.50 88 ASN A C 1
ATOM 738 O O . ASN A 1 88 ? -18.581 -3.707 18.151 1.00 89.50 88 ASN A O 1
ATOM 742 N N . GLN A 1 89 ? -16.558 -3.621 19.116 1.00 93.12 89 GLN A N 1
ATOM 743 C CA . GLN A 1 89 ? -16.348 -2.214 18.789 1.00 93.12 89 GLN A CA 1
ATOM 744 C C . GLN A 1 89 ? -16.220 -1.981 17.278 1.00 93.12 89 GLN A C 1
ATOM 746 O O . GLN A 1 89 ? -15.635 -2.773 16.533 1.00 93.12 89 GLN A O 1
ATOM 751 N N . ARG A 1 90 ? -16.745 -0.843 16.801 1.00 92.00 90 ARG A N 1
ATOM 752 C CA . ARG A 1 90 ? -16.671 -0.468 15.375 1.00 92.00 90 ARG A CA 1
ATOM 753 C C . ARG A 1 90 ? -15.224 -0.284 14.904 1.00 92.00 90 ARG A C 1
ATOM 755 O O . ARG A 1 90 ? -14.936 -0.569 13.744 1.00 92.00 90 ARG A O 1
ATOM 762 N N . ILE A 1 91 ? -14.331 0.144 15.801 1.00 92.69 91 ILE A N 1
ATOM 763 C CA . ILE A 1 91 ? -12.898 0.291 15.519 1.00 92.69 91 ILE A CA 1
ATOM 764 C C . ILE A 1 91 ? -12.228 -1.060 15.233 1.00 92.69 91 ILE A C 1
ATOM 766 O O . ILE A 1 91 ? -11.397 -1.140 14.338 1.00 92.69 91 ILE A O 1
ATOM 770 N N . ASN A 1 92 ? -12.657 -2.144 15.890 1.00 94.94 92 ASN A N 1
ATOM 771 C CA . ASN A 1 92 ? -12.110 -3.481 15.644 1.00 94.94 92 ASN A CA 1
ATOM 772 C C . ASN A 1 92 ? -12.414 -3.914 14.209 1.00 94.94 92 ASN A C 1
ATOM 774 O O . ASN A 1 92 ? -11.528 -4.379 13.500 1.00 94.94 92 ASN A O 1
ATOM 778 N N . ARG A 1 93 ? -13.657 -3.697 13.752 1.00 95.38 93 ARG A N 1
ATOM 779 C CA . ARG A 1 93 ? -14.035 -3.961 12.357 1.00 95.38 93 ARG A CA 1
ATOM 780 C C . ARG A 1 93 ? -13.207 -3.107 11.397 1.00 95.38 93 ARG A C 1
ATOM 782 O O . ARG A 1 93 ? -12.675 -3.646 10.440 1.00 95.38 93 ARG A O 1
ATOM 789 N N . PHE A 1 94 ? -13.050 -1.813 11.670 1.00 95.00 94 PHE A N 1
ATOM 790 C CA . PHE A 1 94 ? -12.222 -0.922 10.849 1.00 95.00 94 PHE A CA 1
ATOM 791 C C . PHE A 1 94 ? -10.780 -1.424 10.687 1.00 95.00 94 PHE A C 1
ATOM 793 O O . PHE A 1 94 ? -10.279 -1.475 9.566 1.00 95.00 94 PHE A O 1
ATOM 800 N N . ILE A 1 95 ? -10.140 -1.847 11.780 1.00 95.19 95 ILE A N 1
ATOM 801 C CA . ILE A 1 95 ? -8.767 -2.366 11.759 1.00 95.19 95 ILE A CA 1
ATOM 802 C C . ILE A 1 95 ? -8.697 -3.687 10.981 1.00 95.19 95 ILE A C 1
ATOM 804 O O . ILE A 1 95 ? -7.803 -3.860 10.158 1.00 95.19 95 ILE A O 1
ATOM 808 N N . LEU A 1 96 ? -9.659 -4.594 11.184 1.00 96.88 96 LEU A N 1
ATOM 809 C CA . LEU A 1 96 ? -9.722 -5.854 10.442 1.00 96.88 96 LEU A CA 1
ATOM 810 C C . LEU A 1 96 ? -9.881 -5.619 8.937 1.00 96.88 96 LEU A C 1
ATOM 812 O O . LEU A 1 96 ? -9.113 -6.160 8.150 1.00 96.88 96 LEU A O 1
ATOM 816 N N . TYR A 1 97 ? -10.851 -4.798 8.528 1.00 96.19 97 TYR A N 1
ATOM 817 C CA . TYR A 1 97 ? -11.081 -4.519 7.110 1.00 96.19 97 TYR A CA 1
ATOM 818 C C . TYR A 1 97 ? -9.932 -3.717 6.480 1.00 96.19 97 TYR A C 1
ATOM 820 O O . TYR A 1 97 ? -9.640 -3.944 5.311 1.00 96.19 97 TYR A O 1
ATOM 828 N N . SER A 1 98 ? -9.231 -2.862 7.242 1.00 94.38 98 SER A N 1
ATOM 829 C CA . SER A 1 98 ? -7.951 -2.273 6.801 1.00 94.38 98 SER A CA 1
ATOM 830 C C . SER A 1 98 ? -6.928 -3.362 6.481 1.00 94.38 98 SER A C 1
ATOM 832 O O . SER A 1 98 ? -6.335 -3.353 5.407 1.00 94.38 98 SER A O 1
ATOM 834 N N . ALA A 1 99 ? -6.741 -4.311 7.404 1.00 96.62 99 ALA A N 1
ATOM 835 C CA . ALA A 1 99 ? -5.755 -5.374 7.259 1.00 96.62 99 ALA A CA 1
ATOM 836 C C . ALA A 1 99 ? -6.080 -6.298 6.081 1.00 96.62 99 ALA A C 1
ATOM 838 O O . ALA A 1 99 ? -5.188 -6.654 5.322 1.00 96.62 99 ALA A O 1
ATOM 839 N N . LEU A 1 100 ? -7.357 -6.648 5.904 1.00 96.50 100 LEU A N 1
ATOM 840 C CA . LEU A 1 100 ? -7.819 -7.450 4.772 1.00 96.50 100 LEU A CA 1
ATOM 841 C C . LEU A 1 100 ? -7.652 -6.703 3.447 1.00 96.50 100 LEU A C 1
ATOM 843 O O . LEU A 1 100 ? -7.179 -7.292 2.484 1.00 96.50 100 LEU A O 1
ATOM 847 N N . GLY A 1 101 ? -7.999 -5.414 3.398 1.00 94.25 101 GLY A N 1
ATOM 848 C CA . GLY A 1 101 ? -7.846 -4.600 2.191 1.00 94.25 101 GLY A CA 1
ATOM 849 C C . GLY A 1 101 ? -6.388 -4.499 1.744 1.00 94.25 101 GLY A C 1
ATOM 850 O O . GLY A 1 101 ? -6.079 -4.797 0.595 1.00 94.25 101 GLY A O 1
ATOM 851 N N . ILE A 1 102 ? -5.483 -4.155 2.666 1.00 93.88 102 ILE A N 1
ATOM 852 C CA . ILE A 1 102 ? -4.040 -4.102 2.380 1.00 93.88 102 ILE A CA 1
ATOM 853 C C . ILE A 1 102 ? -3.492 -5.509 2.104 1.00 93.88 102 ILE A C 1
ATOM 855 O O . ILE A 1 102 ? -2.658 -5.669 1.226 1.00 93.88 102 ILE A O 1
ATOM 859 N N . GLY A 1 103 ? -3.986 -6.541 2.792 1.00 95.62 103 GLY A N 1
ATOM 860 C CA . GLY A 1 103 ? -3.578 -7.932 2.581 1.00 95.62 103 GLY A CA 1
ATOM 861 C C . GLY A 1 103 ? -3.940 -8.474 1.196 1.00 95.62 103 GLY A C 1
ATOM 862 O O . GLY A 1 103 ? -3.144 -9.202 0.608 1.00 95.62 103 GLY A O 1
ATOM 863 N N . ILE A 1 104 ? -5.099 -8.095 0.647 1.00 93.88 104 ILE A N 1
ATOM 864 C CA . ILE A 1 104 ? -5.486 -8.435 -0.732 1.00 93.88 104 ILE A CA 1
ATOM 865 C C . ILE A 1 104 ? -4.506 -7.806 -1.723 1.00 93.88 104 ILE A C 1
ATOM 867 O O . ILE A 1 104 ? -4.010 -8.500 -2.603 1.00 93.88 104 ILE A O 1
ATOM 871 N N . LEU A 1 105 ? -4.191 -6.523 -1.546 1.00 91.25 105 LEU A N 1
ATOM 872 C CA . LEU A 1 105 ? -3.242 -5.818 -2.407 1.00 91.25 105 LEU A CA 1
ATOM 873 C C . LEU A 1 105 ? -1.812 -6.370 -2.271 1.00 91.25 105 LEU A C 1
ATOM 875 O O . LEU A 1 105 ? -1.148 -6.574 -3.274 1.00 91.25 105 LEU A O 1
ATOM 879 N N . LEU A 1 106 ? -1.368 -6.703 -1.055 1.00 93.19 106 LEU A N 1
ATOM 880 C CA . LEU A 1 106 ? -0.085 -7.378 -0.822 1.00 93.19 106 LEU A CA 1
ATOM 881 C C . LEU A 1 106 ? -0.028 -8.738 -1.528 1.00 93.19 106 LEU A C 1
ATOM 883 O O . LEU A 1 106 ? 0.998 -9.109 -2.081 1.00 93.19 106 LEU A O 1
ATOM 887 N N . THR A 1 107 ? -1.125 -9.498 -1.498 1.00 91.62 107 THR A N 1
ATOM 888 C CA . THR A 1 107 ? -1.207 -10.792 -2.190 1.00 91.62 107 THR A CA 1
ATOM 889 C C . THR A 1 107 ? -1.116 -10.595 -3.703 1.00 91.62 107 THR A C 1
ATOM 891 O O . THR A 1 107 ? -0.408 -11.337 -4.376 1.00 91.62 107 THR A O 1
ATOM 894 N N . ASP A 1 108 ? -1.811 -9.592 -4.239 1.00 89.06 108 ASP A N 1
ATOM 895 C CA . ASP A 1 108 ? -1.731 -9.233 -5.655 1.00 89.06 108 ASP A CA 1
ATOM 896 C C . ASP A 1 108 ? -0.304 -8.884 -6.085 1.00 89.06 108 ASP A C 1
ATOM 898 O O . ASP A 1 108 ? 0.137 -9.384 -7.120 1.00 89.06 108 ASP A O 1
ATOM 902 N N . ASP A 1 109 ? 0.406 -8.106 -5.265 1.00 86.06 109 ASP A N 1
ATOM 903 C CA . ASP A 1 109 ? 1.771 -7.643 -5.519 1.00 86.06 109 ASP A CA 1
ATOM 904 C C . ASP A 1 109 ? 2.787 -8.798 -5.447 1.00 86.06 109 ASP A C 1
ATOM 906 O O . ASP A 1 109 ? 3.457 -9.104 -6.432 1.00 86.06 109 ASP A O 1
ATOM 910 N N . VAL A 1 110 ? 2.793 -9.561 -4.344 1.00 87.38 110 VAL A N 1
ATOM 911 C CA . VAL A 1 110 ? 3.715 -10.698 -4.131 1.00 87.38 110 VAL A CA 1
ATOM 912 C C . VAL A 1 110 ? 3.554 -11.780 -5.200 1.00 87.38 110 VAL A C 1
ATOM 914 O O . VAL A 1 110 ? 4.535 -12.335 -5.693 1.00 87.38 110 VAL A O 1
ATOM 917 N N . PHE A 1 111 ? 2.315 -12.111 -5.570 1.00 85.75 111 PHE A N 1
ATOM 918 C CA . PHE A 1 111 ? 2.055 -13.125 -6.596 1.00 85.75 111 PHE A CA 1
ATOM 919 C C . PHE A 1 111 ? 1.974 -12.539 -8.008 1.00 85.75 111 PHE A C 1
ATOM 921 O O . PHE A 1 111 ? 1.770 -13.291 -8.964 1.00 85.75 111 PHE A O 1
ATOM 928 N N . ARG A 1 112 ? 2.118 -11.215 -8.150 1.00 83.12 112 ARG A N 1
ATOM 929 C CA . ARG A 1 112 ? 2.000 -10.470 -9.408 1.00 83.12 112 ARG A CA 1
ATOM 930 C C . ARG A 1 112 ? 0.767 -10.898 -10.214 1.00 83.12 112 ARG A C 1
ATOM 932 O O . ARG A 1 112 ? 0.845 -11.097 -11.430 1.00 83.12 112 ARG A O 1
ATOM 939 N N . ILE A 1 113 ? -0.380 -11.071 -9.545 1.00 84.81 113 ILE A N 1
ATOM 940 C CA . ILE A 1 113 ? -1.607 -11.649 -10.134 1.00 84.81 113 ILE A CA 1
ATOM 941 C C . ILE A 1 113 ? -2.038 -10.831 -11.353 1.00 84.81 113 ILE A C 1
ATOM 943 O O . ILE A 1 113 ? -2.289 -11.388 -12.423 1.00 84.81 113 ILE A O 1
ATOM 947 N N . ASN A 1 114 ? -2.030 -9.504 -11.222 1.00 82.31 114 ASN A N 1
ATOM 948 C CA . ASN A 1 114 ? -2.280 -8.570 -12.315 1.00 82.31 114 ASN A CA 1
ATOM 949 C C . ASN A 1 114 ? -1.386 -8.799 -13.544 1.00 82.31 114 ASN A C 1
ATOM 951 O O . ASN A 1 114 ? -1.863 -8.773 -14.680 1.00 82.31 114 ASN A O 1
ATOM 955 N N . LEU A 1 115 ? -0.095 -9.066 -13.336 1.00 80.06 115 LEU A N 1
ATOM 956 C CA . LEU A 1 115 ? 0.854 -9.321 -14.419 1.00 80.06 115 LEU A CA 1
ATOM 957 C C . LEU A 1 115 ? 0.612 -10.687 -15.075 1.00 80.06 115 LEU A C 1
ATOM 959 O O . LEU A 1 115 ? 0.713 -10.811 -16.296 1.00 80.06 115 LEU A O 1
ATOM 963 N N . ILE A 1 116 ? 0.277 -11.711 -14.286 1.00 84.44 116 ILE A N 1
ATOM 964 C CA . ILE A 1 116 ? -0.068 -13.046 -14.796 1.00 84.44 116 ILE A CA 1
ATOM 965 C C . ILE A 1 116 ? -1.322 -12.968 -15.674 1.00 84.44 116 ILE A C 1
ATOM 967 O O . ILE A 1 116 ? -1.322 -13.499 -16.785 1.00 84.44 116 ILE A O 1
ATOM 971 N N . LEU A 1 117 ? -2.358 -12.260 -15.219 1.00 84.81 117 LEU A N 1
ATOM 972 C CA . LEU A 1 117 ? -3.583 -12.032 -15.989 1.00 84.81 117 LEU A CA 1
ATOM 973 C C . LEU A 1 117 ? -3.290 -11.270 -17.290 1.00 84.81 117 LEU A C 1
ATOM 975 O O . LEU A 1 117 ? -3.749 -11.682 -18.357 1.00 84.81 117 LEU A O 1
ATOM 979 N N . ALA A 1 118 ? -2.447 -10.234 -17.230 1.00 83.12 118 ALA A N 1
ATOM 980 C CA . ALA A 1 118 ? -2.006 -9.496 -18.414 1.00 83.12 118 ALA A CA 1
ATOM 981 C C . ALA A 1 118 ? -1.271 -10.391 -19.426 1.00 83.12 118 ALA A C 1
ATOM 983 O O . ALA A 1 118 ? -1.551 -10.323 -20.624 1.00 83.12 118 ALA A O 1
ATOM 984 N N . LYS A 1 119 ? -0.390 -11.292 -18.964 1.00 82.81 119 LYS A N 1
ATOM 985 C CA . LYS A 1 119 ? 0.287 -12.285 -19.823 1.00 82.81 119 LYS A CA 1
ATOM 986 C C . LYS A 1 119 ? -0.687 -13.273 -20.475 1.00 82.81 119 LYS A C 1
ATOM 988 O O . LYS A 1 119 ? -0.392 -13.787 -21.548 1.00 82.81 119 LYS A O 1
ATOM 993 N N . GLN A 1 120 ? -1.842 -13.517 -19.859 1.00 87.75 120 GLN A N 1
ATOM 994 C CA . GLN A 1 120 ? -2.923 -14.342 -20.412 1.00 87.75 120 GLN A CA 1
ATOM 995 C C . GLN A 1 120 ? -3.885 -13.557 -21.324 1.00 87.75 120 GLN A C 1
ATOM 997 O O . GLN A 1 120 ? -4.876 -14.113 -21.792 1.00 87.75 120 GLN A O 1
ATOM 1002 N N . GLY A 1 121 ? -3.603 -12.279 -21.604 1.00 85.25 121 GLY A N 1
ATOM 1003 C CA . GLY A 1 121 ? -4.418 -11.427 -22.474 1.00 85.25 121 GLY A CA 1
ATOM 1004 C C . GLY A 1 121 ? -5.598 -10.747 -21.774 1.00 85.25 121 GLY A C 1
ATOM 1005 O O . GLY A 1 121 ? -6.413 -10.105 -22.437 1.00 85.25 121 GLY A O 1
ATOM 1006 N N . ILE A 1 122 ? -5.702 -10.854 -20.448 1.00 85.69 122 ILE A N 1
ATOM 1007 C CA . ILE A 1 122 ? -6.730 -10.169 -19.661 1.00 85.69 122 ILE A CA 1
ATOM 1008 C C . ILE A 1 122 ? -6.212 -8.769 -19.318 1.00 85.69 122 ILE A C 1
ATOM 1010 O O . ILE A 1 122 ? -5.154 -8.616 -18.717 1.00 85.69 122 ILE A O 1
ATOM 1014 N N . SER A 1 123 ? -6.956 -7.730 -19.701 1.00 86.06 123 SER A N 1
ATOM 1015 C CA . SER A 1 123 ? -6.608 -6.345 -19.352 1.00 86.06 123 SER A CA 1
ATOM 1016 C C . SER A 1 123 ? -6.503 -6.167 -17.831 1.00 86.06 123 SER A C 1
ATOM 1018 O O . SER A 1 123 ? -7.281 -6.766 -17.095 1.00 86.06 123 SER A O 1
ATOM 1020 N N . LYS A 1 124 ? -5.598 -5.301 -17.352 1.00 81.56 124 LYS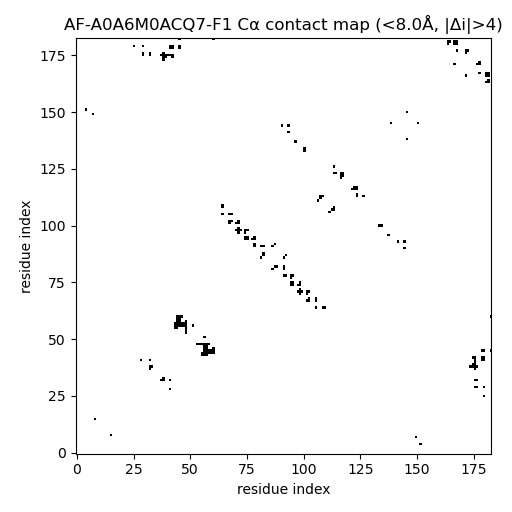 A N 1
ATOM 1021 C CA . LYS A 1 124 ? -5.488 -4.934 -15.924 1.00 81.56 124 LYS A CA 1
ATOM 1022 C C . LYS A 1 124 ? -6.709 -4.146 -15.415 1.00 81.56 124 LYS A C 1
ATOM 1024 O O . LYS A 1 124 ? -6.994 -4.117 -14.219 1.00 81.56 124 LYS A O 1
ATOM 1029 N N . ALA A 1 125 ? -7.460 -3.513 -16.322 1.00 83.25 125 ALA A N 1
ATOM 1030 C CA . ALA A 1 125 ? -8.543 -2.588 -15.980 1.00 83.25 125 ALA A CA 1
ATOM 1031 C C . ALA A 1 125 ? -9.637 -3.175 -15.058 1.00 83.25 125 ALA A C 1
ATOM 1033 O O . ALA A 1 125 ? -10.017 -2.493 -14.106 1.00 83.25 125 ALA A O 1
ATOM 1034 N N . PRO A 1 126 ? -10.142 -4.411 -15.259 1.00 85.38 126 PRO A N 1
ATOM 1035 C CA . PRO A 1 126 ? -11.144 -5.001 -14.375 1.00 85.38 126 PRO A CA 1
ATOM 1036 C C . PRO A 1 126 ? -10.625 -5.218 -12.952 1.00 85.38 126 PRO A C 1
ATOM 1038 O O . PRO A 1 126 ? -11.378 -5.033 -12.000 1.00 85.38 126 PRO A O 1
ATOM 1041 N N . VAL A 1 127 ? -9.347 -5.569 -12.791 1.00 85.56 127 VAL A N 1
ATOM 1042 C CA . VAL A 1 127 ? -8.758 -5.797 -11.467 1.00 85.56 127 VAL A CA 1
ATOM 1043 C C . VAL A 1 127 ? -8.646 -4.479 -10.706 1.00 85.56 127 VAL A C 1
ATOM 1045 O O . VAL A 1 127 ? -9.153 -4.371 -9.588 1.00 85.56 127 VAL A O 1
ATOM 1048 N N . TYR A 1 128 ? -8.109 -3.433 -11.344 1.00 83.19 128 TYR A N 1
ATOM 1049 C CA . TYR A 1 128 ? -8.083 -2.092 -10.753 1.00 83.19 128 TYR A CA 1
ATOM 1050 C C . TYR A 1 128 ? -9.484 -1.554 -10.455 1.00 83.19 128 TYR A C 1
ATOM 1052 O O . TYR A 1 128 ? -9.691 -0.904 -9.431 1.00 83.19 128 TYR A O 1
ATOM 1060 N N . PHE A 1 129 ? -10.472 -1.859 -11.299 1.00 87.81 129 PHE A N 1
ATOM 1061 C CA . PHE A 1 129 ? -11.861 -1.482 -11.058 1.00 87.81 129 PHE A CA 1
ATOM 1062 C C . PHE A 1 129 ? -12.437 -2.159 -9.805 1.00 87.81 129 PHE A C 1
ATOM 1064 O O . PHE A 1 129 ? -13.071 -1.491 -8.985 1.00 87.81 129 PHE A O 1
ATOM 1071 N N . ILE A 1 130 ? -12.172 -3.455 -9.605 1.00 90.19 130 ILE A N 1
ATOM 1072 C CA . ILE A 1 130 ? -12.584 -4.194 -8.402 1.00 90.19 130 ILE A CA 1
ATOM 1073 C C . ILE A 1 130 ? -11.917 -3.606 -7.152 1.00 90.19 130 ILE A C 1
ATOM 1075 O O . ILE A 1 130 ? -12.606 -3.337 -6.164 1.00 90.19 130 ILE A O 1
ATOM 1079 N N . TYR A 1 131 ? -10.606 -3.345 -7.197 1.00 89.19 131 TYR A N 1
ATOM 1080 C CA . TYR A 1 131 ? -9.882 -2.720 -6.085 1.00 89.19 131 TYR A CA 1
ATOM 1081 C C . TYR A 1 131 ? -10.408 -1.312 -5.781 1.00 89.19 131 TYR A C 1
ATOM 1083 O O . TYR A 1 131 ? -10.642 -0.978 -4.618 1.00 89.19 131 TYR A O 1
ATOM 1091 N N . GLY A 1 132 ? -10.688 -0.514 -6.814 1.00 88.50 132 GLY A N 1
ATOM 1092 C CA . GLY A 1 132 ? -11.268 0.821 -6.684 1.00 88.50 132 GLY A CA 1
ATOM 1093 C C . GLY A 1 132 ? -12.652 0.807 -6.031 1.00 88.50 132 GLY A C 1
ATOM 1094 O O . GLY A 1 132 ? -12.892 1.558 -5.085 1.00 88.50 132 GLY A O 1
ATOM 1095 N N . ILE A 1 133 ? -13.551 -0.084 -6.465 1.00 93.06 133 ILE A N 1
ATOM 1096 C CA . ILE A 1 133 ? -14.865 -0.257 -5.825 1.00 93.06 133 ILE A CA 1
ATOM 1097 C C . ILE A 1 133 ? -14.696 -0.676 -4.365 1.00 93.06 133 ILE A C 1
ATOM 1099 O O . ILE A 1 133 ? -15.338 -0.095 -3.489 1.00 93.06 133 ILE A O 1
ATOM 1103 N N . GLY A 1 134 ? -13.823 -1.647 -4.087 1.00 93.19 134 GLY A N 1
ATOM 1104 C CA . GLY A 1 134 ? -13.538 -2.102 -2.726 1.00 93.19 134 GLY A CA 1
ATOM 1105 C C . GLY A 1 134 ? -13.074 -0.959 -1.822 1.00 93.19 134 GLY A C 1
ATOM 1106 O O . GLY A 1 134 ? -13.611 -0.780 -0.726 1.00 93.19 134 GLY A O 1
ATOM 1107 N N . ALA A 1 135 ? -12.150 -0.128 -2.309 1.00 90.06 135 ALA A N 1
ATOM 1108 C CA . ALA A 1 135 ? -11.655 1.047 -1.598 1.00 90.06 135 ALA A CA 1
ATOM 1109 C C . ALA A 1 135 ? -12.757 2.093 -1.346 1.00 90.06 135 ALA A C 1
ATOM 1111 O O . ALA A 1 135 ? -12.845 2.637 -0.243 1.00 90.06 135 ALA A O 1
ATOM 1112 N N . ILE A 1 136 ? -13.639 2.342 -2.322 1.00 91.56 136 ILE A N 1
ATOM 1113 C CA . ILE A 1 136 ? -14.781 3.260 -2.169 1.00 91.56 136 ILE A CA 1
ATOM 1114 C C . ILE A 1 136 ? -15.764 2.728 -1.123 1.00 91.56 136 ILE A C 1
ATOM 1116 O O . ILE A 1 136 ? -16.134 3.454 -0.199 1.00 91.56 136 ILE A O 1
ATOM 1120 N N . VAL A 1 137 ? -16.166 1.458 -1.227 1.00 94.69 137 VAL A N 1
ATOM 1121 C CA . VAL A 1 137 ? -17.086 0.815 -0.275 1.00 94.69 137 VAL A CA 1
ATOM 1122 C C . VAL A 1 137 ? -16.505 0.858 1.137 1.00 94.69 137 VAL A C 1
ATOM 1124 O O 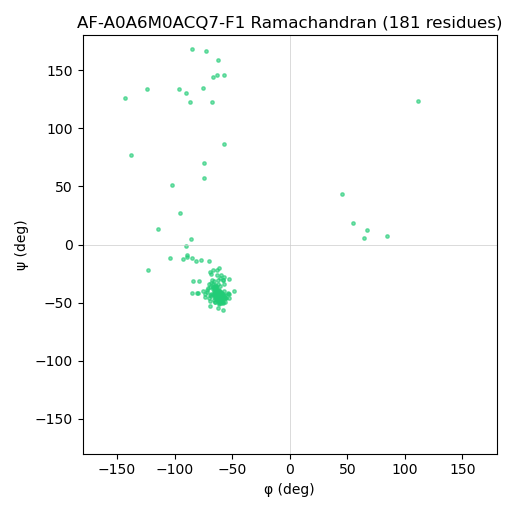. VAL A 1 137 ? -17.201 1.235 2.082 1.00 94.69 137 VAL A O 1
ATOM 1127 N N . TYR A 1 138 ? -15.215 0.550 1.279 1.00 93.19 138 TYR A N 1
ATOM 1128 C CA . TYR A 1 138 ? -14.489 0.652 2.539 1.00 93.19 138 TYR A CA 1
ATOM 1129 C C . TYR A 1 138 ? -14.496 2.086 3.097 1.00 93.19 138 TYR A C 1
ATOM 1131 O O . TYR A 1 138 ? -14.876 2.314 4.252 1.00 93.19 138 TYR A O 1
ATOM 1139 N N . GLY A 1 139 ? -14.147 3.069 2.263 1.00 90.88 139 GLY A N 1
ATOM 1140 C CA . GLY A 1 139 ? -14.130 4.483 2.626 1.00 90.88 139 GLY A CA 1
ATOM 1141 C C . GLY A 1 139 ? -15.494 4.987 3.100 1.00 90.88 139 GLY A C 1
ATOM 1142 O O . GLY A 1 139 ? -15.583 5.672 4.121 1.00 90.88 139 GLY A O 1
ATOM 1143 N N . LEU A 1 140 ? -16.573 4.592 2.420 1.00 93.25 140 LEU A N 1
ATOM 1144 C CA . LEU A 1 140 ? -17.945 4.938 2.796 1.00 93.25 140 LEU A CA 1
ATOM 1145 C C . LEU A 1 140 ? -18.371 4.257 4.107 1.00 93.25 140 LEU A C 1
ATOM 1147 O O . LEU A 1 140 ? -18.924 4.915 4.994 1.00 93.25 140 LEU A O 1
ATOM 1151 N N . ALA A 1 141 ? -18.071 2.965 4.279 1.00 93.88 141 ALA A N 1
ATOM 1152 C CA . ALA A 1 141 ? -18.434 2.199 5.475 1.00 93.88 141 ALA A CA 1
ATOM 1153 C C . ALA A 1 141 ? -17.787 2.753 6.761 1.00 93.88 141 ALA A C 1
ATOM 1155 O O . ALA A 1 141 ? -18.398 2.740 7.845 1.00 93.88 141 ALA A O 1
ATOM 1156 N N . PHE A 1 142 ? -16.566 3.283 6.644 1.00 94.00 142 PHE A N 1
ATOM 1157 C CA . PHE A 1 142 ? -15.765 3.772 7.767 1.00 94.00 142 PHE A CA 1
ATOM 1158 C C . PHE A 1 142 ? -15.513 5.283 7.765 1.00 94.00 142 PHE A C 1
ATOM 1160 O O . PHE A 1 142 ? -14.738 5.771 8.587 1.00 94.00 142 PHE A O 1
ATOM 1167 N N . TRP A 1 143 ? -16.242 6.048 6.948 1.00 91.12 143 TRP A N 1
ATOM 1168 C CA . TRP A 1 143 ? -16.061 7.495 6.771 1.00 91.12 143 TRP A CA 1
ATOM 1169 C C . TRP A 1 143 ? -15.969 8.294 8.079 1.00 91.12 143 TRP A C 1
ATOM 1171 O O . TRP A 1 143 ? -15.152 9.204 8.211 1.00 91.12 143 TRP A O 1
ATOM 1181 N N . ARG A 1 144 ? -16.784 7.939 9.083 1.00 89.50 144 ARG A N 1
ATOM 1182 C CA . ARG A 1 144 ? -16.772 8.606 10.399 1.00 89.50 144 ARG A CA 1
ATOM 1183 C C . ARG A 1 144 ? -15.454 8.411 11.152 1.00 89.50 144 ARG A C 1
ATOM 1185 O O . ARG A 1 144 ? -15.005 9.340 11.808 1.00 89.50 144 ARG A O 1
ATOM 1192 N N . ILE A 1 145 ? -14.861 7.221 11.060 1.00 89.81 145 ILE A N 1
ATOM 1193 C CA . ILE A 1 145 ? -13.572 6.903 11.689 1.00 89.81 145 ILE A CA 1
ATOM 1194 C C . ILE A 1 145 ? -12.456 7.585 10.901 1.00 89.81 145 ILE A C 1
ATOM 1196 O O . ILE A 1 145 ? -11.625 8.269 11.484 1.00 89.81 145 ILE A O 1
ATOM 1200 N N . ILE A 1 146 ? -12.504 7.492 9.571 1.00 87.12 146 ILE A N 1
ATOM 1201 C CA . ILE A 1 146 ? -11.528 8.106 8.667 1.00 87.12 146 ILE A CA 1
ATOM 1202 C C . ILE A 1 146 ? -11.444 9.625 8.885 1.00 87.12 146 ILE A C 1
ATOM 1204 O O . ILE A 1 146 ? -10.355 10.171 9.028 1.00 87.12 146 ILE A O 1
ATOM 1208 N N . ARG A 1 147 ? -12.577 10.322 9.014 1.00 84.50 147 ARG A N 1
ATOM 1209 C CA . ARG A 1 147 ? -12.598 11.767 9.309 1.00 84.50 147 ARG A CA 1
ATOM 1210 C C . ARG A 1 147 ? -11.991 12.155 10.658 1.00 84.50 147 ARG A C 1
ATOM 1212 O O . ARG A 1 147 ? -11.633 13.316 10.829 1.00 84.50 147 ARG A O 1
ATOM 1219 N N . ALA A 1 148 ? -11.909 11.223 11.605 1.00 84.75 148 ALA A N 1
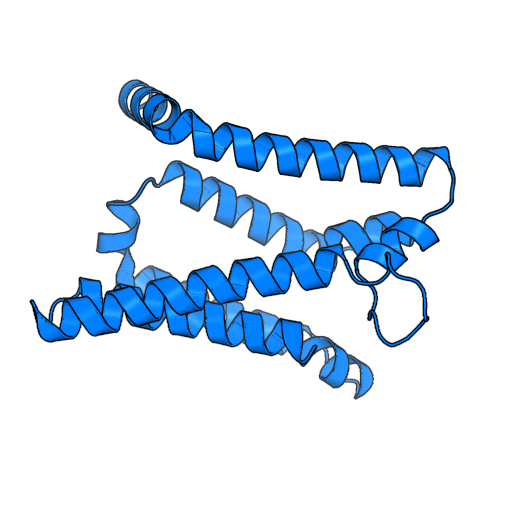ATOM 1220 C CA . ALA A 1 148 ? -11.292 11.452 12.908 1.00 84.75 148 ALA A CA 1
ATOM 1221 C C . ALA A 1 148 ? -9.763 11.242 12.893 1.00 84.75 148 ALA A C 1
ATOM 1223 O O . ALA A 1 148 ? -9.091 11.613 13.851 1.00 84.75 148 ALA A O 1
ATOM 1224 N N . THR A 1 149 ? -9.211 10.668 11.818 1.00 80.5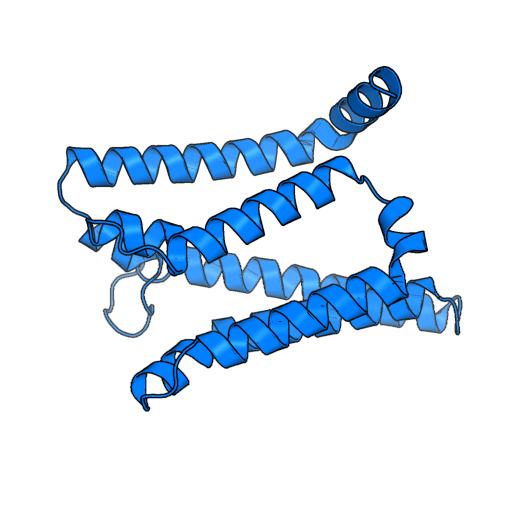6 149 THR A N 1
ATOM 1225 C CA . THR A 1 149 ? -7.761 10.508 11.604 1.00 80.56 149 THR A CA 1
ATOM 1226 C C . THR A 1 149 ? -7.147 11.776 10.989 1.00 80.56 149 THR A C 1
ATOM 1228 O O . THR A 1 149 ? -7.894 12.662 10.560 1.00 80.56 149 THR A O 1
ATOM 1231 N N . PRO A 1 150 ? -5.805 11.919 10.933 1.00 76.69 150 PRO A N 1
ATOM 1232 C CA . PRO A 1 150 ? -5.137 12.994 10.192 1.00 76.69 150 PRO A CA 1
ATOM 1233 C C . PRO A 1 150 ? -5.510 13.031 8.703 1.00 76.69 150 PRO A C 1
ATOM 1235 O O . PRO A 1 150 ? -4.814 12.511 7.834 1.00 76.69 150 PRO A O 1
ATOM 1238 N N . TYR A 1 151 ? -6.609 13.731 8.415 1.00 74.69 151 TYR A N 1
ATOM 1239 C CA . TYR A 1 151 ? -7.255 13.798 7.105 1.00 74.69 151 TYR A CA 1
ATOM 1240 C C . TYR A 1 151 ? -6.333 14.319 5.999 1.00 74.69 151 TYR A C 1
ATOM 1242 O O . TYR A 1 151 ? -6.461 13.923 4.847 1.00 74.69 151 TYR A O 1
ATOM 1250 N N . ILE A 1 152 ? -5.379 15.186 6.344 1.00 75.25 152 ILE A N 1
ATOM 1251 C CA . ILE A 1 152 ? -4.428 15.750 5.380 1.00 75.25 152 ILE A CA 1
ATOM 1252 C C . ILE A 1 152 ? -3.518 14.664 4.815 1.00 75.25 152 ILE A C 1
ATOM 1254 O O . ILE A 1 152 ? -3.346 14.593 3.605 1.00 75.25 152 ILE A O 1
ATOM 1258 N N . LEU A 1 153 ? -2.947 13.822 5.680 1.00 76.69 153 LEU A N 1
ATOM 1259 C CA . LEU A 1 153 ? -2.028 12.766 5.258 1.00 76.69 153 LEU A CA 1
ATOM 1260 C C . LEU A 1 153 ? -2.757 11.744 4.390 1.00 76.69 153 LEU A C 1
ATOM 1262 O O . LEU A 1 153 ? -2.251 11.353 3.345 1.00 76.69 153 LEU A O 1
ATOM 1266 N N . LEU A 1 154 ? -3.985 11.392 4.775 1.00 79.38 154 LEU A N 1
ATOM 1267 C CA . LEU A 1 154 ? -4.833 10.520 3.975 1.00 79.38 154 LEU A CA 1
ATOM 1268 C C . LEU A 1 154 ? -5.162 11.130 2.606 1.00 79.38 154 LEU A C 1
ATOM 1270 O O . LEU A 1 154 ? -5.121 10.434 1.599 1.00 79.38 154 LEU A O 1
ATOM 1274 N N . MET A 1 155 ? -5.472 12.427 2.559 1.00 79.69 155 MET A N 1
ATOM 1275 C CA . MET A 1 155 ? -5.759 13.125 1.308 1.00 79.69 155 MET A CA 1
ATOM 1276 C C . MET A 1 155 ? -4.526 13.177 0.401 1.00 79.69 155 MET A C 1
ATOM 1278 O O . MET A 1 155 ? -4.652 12.934 -0.794 1.00 79.69 155 MET A O 1
ATOM 1282 N N . ILE A 1 156 ? -3.339 13.443 0.956 1.00 80.69 156 ILE A N 1
ATOM 1283 C CA . ILE A 1 156 ? -2.075 13.406 0.206 1.00 80.69 156 ILE A CA 1
ATOM 1284 C C . ILE A 1 156 ? -1.832 11.997 -0.343 1.00 80.69 156 ILE A C 1
ATOM 1286 O O . ILE A 1 156 ? -1.569 11.859 -1.533 1.00 80.69 156 ILE A O 1
ATOM 1290 N N . ALA A 1 157 ? -1.985 10.958 0.484 1.00 80.94 157 ALA A N 1
ATOM 1291 C CA . ALA A 1 157 ? -1.828 9.570 0.054 1.00 80.94 157 ALA A CA 1
ATOM 1292 C C . ALA A 1 157 ? -2.821 9.197 -1.060 1.00 80.94 157 ALA A C 1
ATOM 1294 O O . ALA A 1 157 ? -2.425 8.608 -2.060 1.00 80.94 157 ALA A O 1
ATOM 1295 N N . ALA A 1 158 ? -4.090 9.601 -0.937 1.00 81.88 158 ALA A N 1
ATOM 1296 C CA . ALA A 1 158 ? -5.105 9.365 -1.960 1.00 81.88 158 ALA A CA 1
ATOM 1297 C C . ALA A 1 158 ? -4.783 10.085 -3.280 1.00 81.88 158 ALA A C 1
ATOM 1299 O O . ALA A 1 158 ? -4.939 9.500 -4.347 1.00 81.88 158 ALA A O 1
ATOM 1300 N N . ILE A 1 159 ? -4.304 11.333 -3.219 1.00 83.69 159 ILE A N 1
ATOM 1301 C CA . ILE A 1 159 ? -3.878 12.083 -4.408 1.00 83.69 159 ILE A CA 1
ATOM 1302 C C . ILE A 1 159 ? -2.687 11.390 -5.077 1.00 83.69 159 ILE A C 1
ATOM 1304 O O . ILE A 1 159 ? -2.719 11.183 -6.285 1.00 83.69 159 ILE A O 1
ATOM 1308 N N . LEU A 1 160 ? -1.665 10.999 -4.311 1.00 81.56 160 LEU A N 1
ATOM 1309 C CA . LEU A 1 160 ? -0.492 10.298 -4.842 1.00 81.56 160 LEU A CA 1
ATOM 1310 C C . LEU A 1 160 ? -0.867 8.951 -5.473 1.00 81.56 160 LEU A C 1
ATOM 1312 O O . LEU A 1 160 ? -0.392 8.642 -6.560 1.00 81.56 160 LEU A O 1
ATOM 1316 N N . PHE A 1 161 ? -1.767 8.197 -4.840 1.00 79.56 161 PHE A N 1
ATOM 1317 C CA . PHE A 1 161 ? -2.269 6.929 -5.368 1.00 79.56 161 PHE A CA 1
ATOM 1318 C C . PHE A 1 161 ? -3.021 7.112 -6.695 1.00 79.56 161 PHE A C 1
ATOM 1320 O O . PHE A 1 161 ? -2.783 6.383 -7.653 1.00 79.56 161 PHE A O 1
ATOM 1327 N N . VAL A 1 162 ? -3.889 8.127 -6.788 1.00 81.62 162 VAL A N 1
ATOM 1328 C CA . VAL A 1 162 ? -4.591 8.452 -8.041 1.00 81.62 162 VAL A CA 1
ATOM 1329 C C . VAL A 1 162 ? -3.610 8.899 -9.125 1.00 81.62 162 VAL A C 1
ATOM 1331 O O . VAL A 1 162 ? -3.758 8.489 -10.271 1.00 81.62 162 VAL A O 1
ATOM 1334 N N . ILE A 1 163 ? -2.605 9.713 -8.782 1.00 80.31 163 ILE A N 1
ATOM 1335 C CA . ILE A 1 163 ? -1.561 10.122 -9.729 1.00 80.31 163 ILE A CA 1
ATOM 1336 C C . ILE A 1 163 ? -0.813 8.894 -10.255 1.00 80.31 163 ILE A C 1
ATOM 1338 O O . ILE A 1 163 ? -0.675 8.774 -11.465 1.00 80.31 163 ILE A O 1
ATOM 1342 N N . SER A 1 164 ? -0.391 7.974 -9.384 1.00 76.06 164 SER A N 1
ATOM 1343 C CA . SER A 1 164 ? 0.274 6.727 -9.786 1.00 76.06 164 SER A CA 1
ATOM 1344 C C . SER A 1 164 ? -0.587 5.912 -10.762 1.00 76.06 164 SER A C 1
ATOM 1346 O O . SER A 1 164 ? -0.133 5.615 -11.863 1.00 76.06 164 SER A O 1
ATOM 1348 N N . GLY A 1 165 ? -1.868 5.678 -10.453 1.00 72.50 165 GLY A N 1
ATOM 1349 C CA . GLY A 1 165 ? -2.763 4.942 -11.359 1.00 72.50 165 GLY A CA 1
ATOM 1350 C C . GLY A 1 165 ? -3.026 5.645 -12.701 1.00 72.50 165 GLY A C 1
ATOM 1351 O O . GLY A 1 165 ? -3.115 4.997 -13.742 1.00 72.50 165 GLY A O 1
ATOM 1352 N N . LEU A 1 166 ? -3.126 6.980 -12.713 1.00 77.50 166 LEU A N 1
ATOM 1353 C CA . LEU A 1 166 ? -3.241 7.744 -13.962 1.00 77.50 166 LEU A CA 1
ATOM 1354 C C . LEU A 1 166 ? -1.964 7.651 -14.797 1.00 77.50 166 LEU A C 1
ATOM 1356 O O . LEU A 1 166 ? -2.038 7.591 -16.025 1.00 77.50 166 LEU A O 1
ATOM 1360 N N . VAL A 1 167 ? -0.808 7.631 -14.142 1.00 73.56 167 VAL A N 1
ATOM 1361 C CA . VAL A 1 167 ? 0.469 7.501 -14.825 1.00 73.56 167 VAL A CA 1
ATOM 1362 C C . VAL A 1 167 ? 0.632 6.112 -15.448 1.00 73.56 167 VAL A C 1
ATOM 1364 O O . VAL A 1 167 ? 1.009 6.063 -16.618 1.00 73.56 167 VAL A O 1
ATOM 1367 N N . ASP A 1 168 ? 0.255 5.031 -14.757 1.00 69.44 168 ASP A N 1
ATOM 1368 C CA . ASP A 1 168 ? 0.237 3.661 -15.315 1.0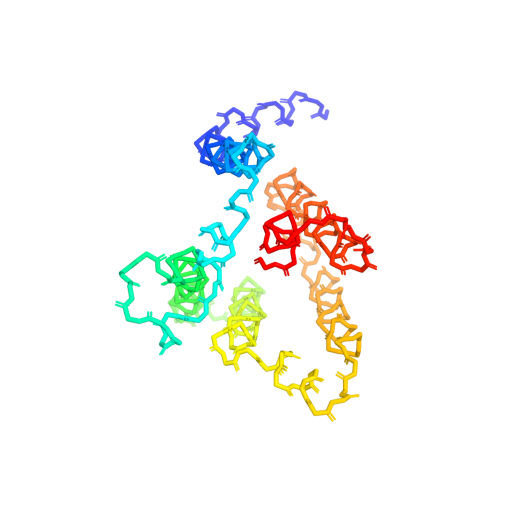0 69.44 168 ASP A CA 1
ATOM 1369 C C . ASP A 1 168 ? -0.645 3.567 -16.578 1.00 69.44 168 ASP A C 1
ATOM 1371 O O . ASP A 1 168 ? -0.320 2.887 -17.549 1.00 69.44 168 ASP A O 1
ATOM 1375 N N . SER A 1 169 ? -1.735 4.343 -16.638 1.00 67.94 169 SER A N 1
ATOM 1376 C CA . SER A 1 169 ? -2.594 4.410 -17.832 1.00 67.94 169 SER A CA 1
ATOM 1377 C C . SER A 1 169 ? -2.031 5.256 -18.986 1.00 67.94 169 SER A C 1
ATOM 1379 O O . SER A 1 169 ? -2.548 5.207 -20.105 1.00 67.94 169 SER A O 1
ATOM 1381 N N . SER A 1 170 ? -0.990 6.055 -18.736 1.00 68.75 170 SER A N 1
ATOM 1382 C CA . SER A 1 170 ? -0.407 6.967 -19.718 1.00 68.75 170 SER A CA 1
ATOM 1383 C C . SER A 1 170 ? 0.800 6.334 -20.416 1.00 68.75 170 SER A C 1
ATOM 1385 O O . SER A 1 170 ? 1.697 5.788 -19.783 1.00 68.75 170 SER A O 1
ATOM 1387 N N . HIS A 1 171 ? 0.877 6.435 -21.746 1.00 61.91 171 HIS A N 1
ATOM 1388 C CA . HIS A 1 171 ? 2.028 5.944 -22.511 1.00 61.91 171 HIS A CA 1
ATOM 1389 C C . HIS A 1 171 ? 3.245 6.873 -22.358 1.00 61.91 171 HIS A C 1
ATOM 1391 O O . HIS A 1 171 ? 3.641 7.560 -23.300 1.00 61.91 171 HIS A O 1
ATOM 1397 N N . LEU A 1 172 ? 3.857 6.904 -21.173 1.00 64.81 172 LEU A N 1
ATOM 1398 C CA . LEU A 1 172 ? 5.091 7.654 -20.938 1.00 64.81 172 LEU A CA 1
ATOM 1399 C C . LEU A 1 172 ? 6.242 7.100 -21.784 1.00 64.81 172 LEU A C 1
ATOM 1401 O O . LEU A 1 172 ? 6.325 5.901 -22.046 1.00 64.81 172 LEU A O 1
ATOM 1405 N N . SER A 1 173 ? 7.147 7.965 -22.230 1.00 58.00 173 SER A N 1
ATOM 1406 C CA . SER A 1 173 ? 8.348 7.576 -22.976 1.00 58.00 173 SER A CA 1
ATOM 1407 C C . SER A 1 173 ? 9.521 7.312 -22.024 1.00 58.00 173 SER A C 1
ATOM 1409 O O . SER A 1 173 ? 9.837 8.174 -21.207 1.00 58.00 173 SER A O 1
ATOM 1411 N N . GLY A 1 174 ? 10.204 6.172 -22.178 1.00 65.94 174 GLY A N 1
ATOM 1412 C CA . GLY A 1 174 ? 11.418 5.815 -21.427 1.00 65.94 174 GLY A CA 1
ATOM 1413 C C . GLY A 1 174 ? 11.212 4.651 -20.452 1.00 65.94 174 GLY A C 1
ATOM 1414 O O . GLY A 1 174 ? 10.361 4.715 -19.570 1.00 65.94 174 GLY A O 1
ATOM 1415 N N . GLN A 1 175 ? 12.012 3.586 -20.595 1.00 65.38 175 GLN A N 1
ATOM 1416 C CA . GLN A 1 175 ? 11.863 2.342 -19.817 1.00 65.38 175 GLN A CA 1
ATOM 1417 C C . GLN A 1 175 ? 12.040 2.545 -18.303 1.00 65.38 175 GLN A C 1
ATOM 1419 O O . GLN A 1 175 ? 11.280 1.986 -17.525 1.00 65.38 175 GLN A O 1
ATOM 1424 N N . GLY A 1 176 ? 12.999 3.378 -17.880 1.00 65.19 176 GLY A N 1
ATOM 1425 C CA . GLY A 1 176 ? 13.223 3.651 -16.455 1.00 65.19 1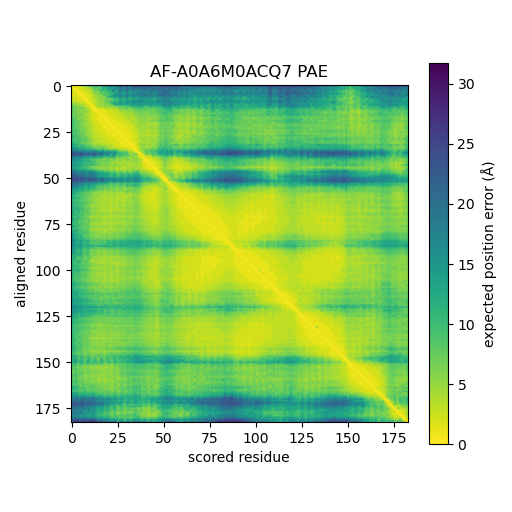76 GLY A CA 1
ATOM 1426 C C . GLY A 1 176 ? 12.122 4.502 -15.821 1.00 65.19 176 GLY A C 1
ATOM 1427 O O . GLY A 1 176 ? 11.733 4.249 -14.692 1.00 65.19 176 GLY A O 1
ATOM 1428 N N . THR A 1 177 ? 11.580 5.480 -16.550 1.00 65.31 177 THR A N 1
ATOM 1429 C CA . THR A 1 177 ? 10.485 6.328 -16.052 1.00 65.31 177 THR A CA 1
ATOM 1430 C C . THR A 1 177 ? 9.177 5.551 -15.928 1.00 65.31 177 THR A C 1
ATOM 1432 O O . THR A 1 177 ? 8.428 5.805 -14.994 1.00 65.31 177 THR A O 1
ATOM 1435 N N . ARG A 1 178 ? 8.932 4.584 -16.823 1.00 68.56 178 ARG A N 1
ATOM 1436 C CA . ARG A 1 178 ? 7.818 3.636 -16.691 1.00 68.56 178 ARG A CA 1
ATOM 1437 C C . ARG A 1 178 ? 7.951 2.785 -15.437 1.00 68.56 178 ARG A C 1
ATOM 1439 O O . ARG A 1 178 ? 7.083 2.863 -14.588 1.00 68.56 178 ARG A O 1
ATOM 1446 N N . ALA A 1 179 ? 9.077 2.097 -15.254 1.00 66.38 179 ALA A N 1
ATOM 1447 C CA . ALA A 1 179 ? 9.273 1.233 -14.086 1.00 66.38 179 ALA A CA 1
ATOM 1448 C C . ALA A 1 179 ? 9.180 1.967 -12.735 1.00 66.38 179 ALA A C 1
ATOM 1450 O O . ALA A 1 179 ? 8.842 1.357 -11.740 1.00 66.38 179 ALA A O 1
ATOM 1451 N N . MET A 1 180 ? 9.469 3.270 -12.680 1.00 68.62 180 MET A N 1
ATOM 1452 C CA . MET A 1 180 ? 9.344 4.056 -11.442 1.00 68.62 180 MET A CA 1
ATOM 1453 C C . MET A 1 180 ? 7.921 4.530 -11.122 1.00 68.62 180 MET A C 1
ATOM 1455 O O . MET A 1 180 ? 7.709 5.095 -10.050 1.00 68.62 180 MET A O 1
ATOM 1459 N N . LEU A 1 181 ? 7.005 4.461 -12.088 1.00 64.62 181 LEU A N 1
ATOM 1460 C CA . LEU A 1 181 ? 5.659 5.021 -11.972 1.00 64.62 181 LEU A CA 1
ATOM 1461 C C . LEU A 1 181 ? 4.554 3.977 -12.206 1.00 64.62 181 LEU A C 1
ATOM 1463 O O . LEU A 1 181 ? 3.424 4.217 -11.782 1.00 64.62 181 LEU A O 1
ATOM 1467 N N . GLU A 1 182 ? 4.876 2.874 -12.892 1.00 60.00 182 GLU A N 1
ATOM 1468 C CA . GLU A 1 182 ? 4.021 1.700 -13.118 1.00 60.00 182 GLU A CA 1
ATOM 1469 C C . GLU A 1 182 ? 4.079 0.696 -11.943 1.00 60.00 182 GLU A C 1
ATOM 1471 O O . GLU A 1 182 ? 3.060 0.060 -11.674 1.00 60.00 182 GLU A O 1
ATOM 1476 N N . ASP A 1 183 ? 5.220 0.595 -11.237 1.00 50.56 183 ASP A N 1
ATOM 1477 C CA . ASP A 1 183 ? 5.469 -0.280 -10.067 1.00 50.56 183 ASP A CA 1
ATOM 1478 C C . ASP A 1 183 ? 5.771 0.546 -8.793 1.00 50.56 183 ASP A C 1
ATOM 1480 O O . ASP A 1 183 ? 5.471 0.063 -7.676 1.00 50.56 183 ASP A O 1
#

Secondary structure (DSSP, 8-state):
-HHHHHHHHHHTHHHHHHHHHHHHHHHHHHHHHHHH--HHHHHHHHS-TTTS--TTTTHHHHHHHHHHHHHHHHHHHHHHHHHHHSTT-HHHHHHHHHHHHHHHHHHHHHTTHHHHHHHTT--SHHHHHHHHHHHHHHHHHHHHHHTTS-HHHHHHHHHHHHHHHHHHTS--S-HHHHHHHH-

pLDDT: mean 82.62, std 10.38, range [50.56, 97.5]